Protein AF-A0A8B9ADM3-F1 (afdb_monomer)

Nearest PDB structures (foldseek):
  4qj4-assembly1_B  TM=7.022E-01  e=6.423E-06  Homo sapiens
  4qj5-assembly1_B  TM=6.393E-01  e=7.737E-05  Homo sapiens
  2fju-assembly1_B  TM=6.274E-01  e=5.666E-04  Homo sapiens
  2zkm-assembly1_X  TM=5.873E-01  e=5.324E-04  Homo sapiens
  5wzq-assembly1_A  TM=3.173E-01  e=5.314E+00  Bifidobacterium bifidum

InterPro domains:
  IPR017946 PLC-like phosphodiesterase, TIM beta/alpha-barrel domain superfamily [G3DSA:3.20.20.190] (94-303)
  IPR017946 PLC-like phosphodiesterase, TIM beta/alpha-barrel domain superfamily [SSF51695] (100-286)
  IPR051057 Phosphoinositide phospholipase C domain-containing protein [PTHR13593] (62-283)

Foldseek 3Di:
DDDDDDDDDDDDDDDDDDDDPDDDPPPPPDDPPVVVVVVVVVVVVVVVVVVVQQCQDFEAFGADDFQSSHHPQWTWDDDPQPDPHTGTAGQDADQQCVVVVLFFFPLVTKFKEFEQQLQAPPDDQPLPDAADADGGHPDHLLVCVVSTHQEYEFEWADDPNAIFTFRDDPLHHDSNGTRGGVLVSLLSVVVSCVVPLLAAHEYEYADSYPPQCRVVVSCVSSVVVQQADFPVQAAFQADTHDRSVVSSVSSVRYQAEYCDPVCCVRVRHHDQQLAEDEDDDDDDDDDDSMKMFHFDPDDDDDRHGHYGYIYPDPVNVVVVRD

pLDDT: mean 76.37, std 24.53, range [24.3, 98.88]

Secondary structure (DSSP, 8-state):
------------------S-S-S-TTSSSSS-HHHHHHHHHHHHHHHHHHHTT-SS-B-TT-B-SSGGGBPTTEEEEE-TTT-SSEEEEE-S---HHHHTTT-SBGGG--EEEETTTT-BTTPPPTTSSPP-S---BSS-HHHHHHTTEEEEEEEEEEETTEEEEE--STT---TTTEEEEHHHHHHHHHHHHHH-TT--EEEEEEEE--STTHHHHHHHHHTGGGGB--GGGS--TTPPPPBHHHHHHTT--EEEEES-THHHHHT--EEHHHHEEEPP----S----EEEE-PPP--SS---SS-EEEB--HHHHHHHH-

Mean predicted aligned error: 14.66 Å

Organism: Phoenix dactylifera (NCBI:txid42345)

Solvent-accessible surface area (backbone atoms only — not comparable to full-atom values): 18611 Å² total; per-residue (Å²): 134,89,82,80,85,83,85,86,82,93,79,89,83,85,88,82,90,82,94,75,89,86,76,73,99,76,81,80,87,82,69,63,78,75,53,59,57,51,52,49,49,49,50,49,50,52,51,51,60,62,59,71,66,62,59,43,66,33,46,85,70,33,76,33,92,42,45,65,25,16,25,94,64,33,30,46,45,66,44,87,89,81,42,89,63,32,21,12,38,77,70,67,58,72,56,59,54,64,77,57,70,27,68,48,32,51,65,75,59,59,49,39,24,34,51,42,35,76,28,42,56,90,64,77,56,74,67,81,37,78,69,69,53,79,59,61,27,84,47,54,61,57,51,40,46,73,64,42,36,38,31,38,27,42,38,36,24,55,42,96,95,40,54,21,30,33,60,62,66,92,74,50,54,45,62,34,22,42,47,43,55,41,50,59,62,44,36,42,52,32,54,48,47,70,76,36,69,84,55,59,42,36,40,41,30,50,58,43,59,75,58,86,58,48,66,57,50,42,36,58,76,34,54,44,61,74,24,48,49,56,55,90,73,54,48,55,83,55,45,74,37,65,35,37,51,57,30,38,75,68,39,36,27,30,42,54,28,24,72,41,64,67,38,31,80,75,67,55,35,34,32,34,68,45,38,39,46,72,60,82,85,75,95,74,84,82,97,66,66,56,31,38,33,40,72,66,82,88,73,93,87,76,86,44,30,14,66,40,16,39,30,73,52,70,70,61,57,52,66,75,74,108

Sequence (322 aa):
MQKERKDTPYMGTKESLPLWLHISCSILEFLPLSQMDLLKSMLVLILVAFIGCFNGESKLLDECSSDSDCEAGLYCFSCSQGFSGSRCVRSAITDQFKLLNNSLPFNKYAYLTTHNSYAIDGEPSHTGVPRNAFTNQEDTVTQQLNNGVRALMLDTYDFKDDVWLCHSSGGKCFNITAFEPAIDTMKEIEAFLSTNPSEIVTLILEDYVQAANGLTKVFNESGLLEYWFPVSNMPQNGEDWPLVHDMVSNNHRLIVFTSIESKQDTEGIAYQWNYMVENQWRSATRIYHIIMVQMPQLSVGRNPKAVIGVSNELQAMMAMME

Structure (mmCIF, N/CA/C/O backbone):
data_AF-A0A8B9ADM3-F1
#
_entry.id   AF-A0A8B9ADM3-F1
#
loop_
_atom_site.group_PDB
_atom_site.id
_atom_site.type_symbol
_atom_site.label_atom_id
_atom_site.label_alt_id
_atom_site.label_comp_id
_atom_site.label_asym_id
_atom_site.label_entity_id
_atom_site.label_seq_id
_atom_site.pdbx_PDB_ins_code
_atom_site.Cartn_x
_atom_site.Cartn_y
_atom_site.Cartn_z
_atom_site.occupancy
_atom_site.B_iso_or_equiv
_atom_site.auth_seq_id
_atom_site.auth_comp_id
_atom_site.auth_asym_id
_atom_site.auth_atom_id
_atom_site.pdbx_PDB_model_num
ATOM 1 N N . MET A 1 1 ? 22.855 -15.940 5.608 1.00 33.75 1 MET A N 1
ATOM 2 C CA . MET A 1 1 ? 23.553 -16.576 6.746 1.00 33.75 1 MET A CA 1
ATOM 3 C C . MET A 1 1 ? 22.549 -16.728 7.866 1.00 33.75 1 MET A C 1
ATOM 5 O O . MET A 1 1 ? 22.178 -15.735 8.474 1.00 33.75 1 MET A O 1
ATOM 9 N N . GLN A 1 2 ? 22.053 -17.945 8.070 1.00 24.30 2 GLN A N 1
ATOM 10 C CA . GLN A 1 2 ? 21.222 -18.264 9.224 1.00 24.30 2 GLN A CA 1
ATOM 11 C C . GLN A 1 2 ? 22.074 -18.169 10.490 1.00 24.30 2 GLN A C 1
ATOM 13 O O . GLN A 1 2 ? 23.182 -18.705 10.517 1.00 24.30 2 GLN A O 1
ATOM 18 N N . LYS A 1 3 ? 21.568 -17.508 11.533 1.00 27.95 3 LYS A N 1
ATOM 19 C CA . LYS A 1 3 ? 22.103 -17.679 12.882 1.00 27.95 3 LYS A CA 1
ATOM 20 C C . LYS A 1 3 ? 21.074 -18.457 13.685 1.00 27.95 3 LYS A C 1
ATOM 22 O O . LYS A 1 3 ? 20.019 -17.947 14.045 1.00 27.95 3 LYS A O 1
ATOM 27 N N . GLU A 1 4 ? 21.392 -19.732 13.851 1.00 27.64 4 GLU A N 1
ATOM 28 C CA . GLU A 1 4 ? 20.620 -20.723 14.579 1.00 27.64 4 GLU A CA 1
ATOM 29 C C . GLU A 1 4 ? 20.411 -20.337 16.045 1.00 27.64 4 GLU A C 1
ATOM 31 O O . GLU A 1 4 ? 21.306 -19.843 16.737 1.00 27.64 4 GLU A O 1
ATOM 36 N N . ARG A 1 5 ? 19.209 -20.673 16.507 1.00 30.50 5 ARG A N 1
ATOM 37 C CA . ARG A 1 5 ? 18.808 -20.843 17.898 1.00 30.50 5 ARG A CA 1
ATOM 38 C C . ARG A 1 5 ? 19.568 -22.051 18.468 1.00 30.50 5 ARG A C 1
ATOM 40 O O . ARG A 1 5 ? 19.433 -23.153 17.943 1.00 30.50 5 ARG A O 1
ATOM 47 N N . LYS A 1 6 ? 20.365 -21.860 19.524 1.00 29.09 6 LYS A N 1
ATOM 48 C CA . LYS A 1 6 ? 20.946 -22.964 20.305 1.00 29.09 6 LYS A CA 1
ATOM 49 C C . LYS A 1 6 ? 20.248 -23.061 21.652 1.00 29.09 6 LYS A C 1
ATOM 51 O O . LYS A 1 6 ? 20.617 -22.360 22.586 1.00 29.09 6 LYS A O 1
ATOM 56 N N . ASP A 1 7 ? 19.308 -23.991 21.727 1.00 31.17 7 ASP A N 1
ATOM 57 C CA . ASP A 1 7 ? 18.913 -24.637 22.973 1.00 31.17 7 ASP A CA 1
ATOM 58 C C . ASP A 1 7 ? 19.673 -25.964 23.075 1.00 31.17 7 ASP A C 1
ATOM 60 O O . ASP A 1 7 ? 19.704 -26.732 22.113 1.00 31.17 7 ASP A O 1
ATOM 64 N N . THR A 1 8 ? 20.308 -26.251 24.214 1.00 31.97 8 THR A N 1
ATOM 65 C CA . THR A 1 8 ? 20.484 -27.622 24.745 1.00 31.97 8 THR A CA 1
ATOM 66 C C . THR A 1 8 ? 21.016 -27.602 26.193 1.00 31.97 8 THR A C 1
ATOM 68 O O . THR A 1 8 ? 21.601 -26.606 26.617 1.00 31.97 8 THR A O 1
ATOM 71 N N . PRO A 1 9 ? 20.751 -28.667 26.983 1.00 32.16 9 PRO A N 1
ATOM 72 C CA . PRO A 1 9 ? 20.421 -28.563 28.405 1.00 32.16 9 PRO A CA 1
ATOM 73 C C . PRO A 1 9 ? 21.538 -28.970 29.385 1.00 32.16 9 PRO A C 1
ATOM 75 O O . PRO A 1 9 ? 22.527 -29.612 29.037 1.00 32.16 9 PRO A O 1
ATOM 78 N N . TYR A 1 10 ? 21.291 -28.638 30.654 1.00 27.20 10 TYR A N 1
ATOM 79 C CA . TYR A 1 10 ? 21.991 -29.091 31.859 1.00 27.20 10 TYR A CA 1
ATOM 80 C C . TYR A 1 10 ? 22.015 -30.626 32.021 1.00 27.20 10 TYR A C 1
ATOM 82 O O . TYR A 1 10 ? 20.961 -31.255 32.087 1.00 27.20 10 TYR A O 1
ATOM 90 N N . MET A 1 11 ? 23.200 -31.199 32.263 1.00 28.66 11 MET A N 1
ATOM 91 C CA . MET A 1 11 ? 23.414 -32.274 33.248 1.00 28.66 11 MET A CA 1
ATOM 92 C C . MET A 1 11 ? 24.908 -32.357 33.602 1.00 28.66 11 MET A C 1
ATOM 94 O O . MET A 1 11 ? 25.761 -32.346 32.720 1.00 28.66 11 MET A O 1
ATOM 98 N N . GLY A 1 12 ? 25.224 -32.361 34.899 1.00 28.55 12 GLY A N 1
ATOM 99 C CA . GLY A 1 12 ? 26.585 -32.172 35.407 1.00 28.55 12 GLY A CA 1
ATOM 100 C C . GLY A 1 12 ? 27.394 -33.446 35.638 1.00 28.55 12 GLY A C 1
ATOM 101 O O . GLY A 1 12 ? 26.846 -34.539 35.717 1.00 28.55 12 GLY A O 1
ATOM 102 N N . THR A 1 13 ? 28.694 -33.254 35.873 1.00 27.34 13 THR A N 1
ATOM 103 C CA . THR A 1 13 ? 29.566 -34.146 36.653 1.00 27.34 13 THR A CA 1
ATOM 104 C C . THR A 1 13 ? 30.685 -33.343 37.329 1.00 27.34 13 THR A C 1
ATOM 106 O O . THR A 1 13 ? 31.035 -32.248 36.900 1.00 27.34 13 THR A O 1
ATOM 109 N N . LYS A 1 14 ? 31.171 -33.911 38.433 1.00 30.00 14 LYS A N 1
ATOM 110 C CA . LYS A 1 14 ? 31.940 -33.352 39.550 1.00 30.00 14 LYS A CA 1
ATOM 111 C C . LYS A 1 14 ? 33.359 -32.830 39.260 1.00 30.00 14 LYS A C 1
ATOM 113 O O . LYS A 1 14 ? 34.066 -33.364 38.420 1.00 30.00 14 LYS A O 1
ATOM 118 N N . GLU A 1 15 ? 33.744 -31.913 40.158 1.00 34.59 15 GLU A N 1
ATOM 119 C CA . GLU A 1 15 ? 35.061 -31.717 40.797 1.00 34.59 15 GLU A CA 1
ATOM 120 C C . GLU A 1 15 ? 36.275 -31.304 39.949 1.00 34.59 15 GLU A C 1
ATOM 122 O O . GLU A 1 15 ? 36.920 -32.123 39.310 1.00 34.59 15 GLU A O 1
ATOM 127 N N . SER A 1 16 ? 36.702 -30.050 40.151 1.00 31.58 16 SER A N 1
ATOM 128 C CA . SER A 1 16 ? 38.063 -29.730 40.617 1.00 31.58 16 SER A CA 1
ATOM 129 C C . SER A 1 16 ? 38.157 -28.246 41.009 1.00 31.58 16 SER A C 1
ATOM 131 O O . SER A 1 16 ? 38.038 -27.370 40.155 1.00 31.58 16 SER A O 1
ATOM 133 N N . LEU A 1 17 ? 38.369 -27.957 42.296 1.00 41.41 17 LEU A N 1
ATOM 134 C CA . LEU A 1 17 ? 38.804 -26.641 42.791 1.00 41.41 17 LEU A CA 1
ATOM 135 C C . LEU A 1 17 ? 40.297 -26.431 42.479 1.00 41.41 17 LEU A C 1
ATOM 137 O O . LEU A 1 17 ? 41.082 -27.344 42.747 1.00 41.41 17 LEU A O 1
ATOM 141 N N . PRO A 1 18 ? 40.717 -25.224 42.045 1.00 33.22 18 PRO A N 1
ATOM 142 C CA . PRO A 1 18 ? 42.084 -24.790 42.323 1.00 33.22 18 PRO A CA 1
ATOM 143 C C . PRO A 1 18 ? 42.215 -23.337 42.833 1.00 33.22 18 PRO A C 1
ATOM 145 O O . PRO A 1 18 ? 41.781 -22.368 42.218 1.00 33.22 18 PRO A O 1
ATOM 148 N N . LEU A 1 19 ? 42.926 -23.234 43.961 1.00 30.70 19 LEU A N 1
ATOM 149 C CA . LEU A 1 19 ? 44.061 -22.327 44.198 1.00 30.70 19 LEU A CA 1
ATOM 150 C C . LEU A 1 19 ? 43.881 -20.791 44.239 1.00 30.70 19 LEU A C 1
ATOM 152 O O . LEU A 1 19 ? 44.809 -20.071 43.893 1.00 30.70 19 LEU A O 1
ATOM 156 N N . TRP A 1 20 ? 42.787 -20.264 44.798 1.00 32.31 20 TRP A N 1
ATOM 157 C CA . TRP A 1 20 ? 42.781 -18.873 45.320 1.00 32.31 20 TRP A CA 1
ATOM 158 C C . TRP A 1 20 ? 42.292 -18.731 46.772 1.00 32.31 20 TRP A C 1
ATOM 160 O O . TRP A 1 20 ? 42.163 -17.626 47.286 1.00 32.31 20 TRP A O 1
ATOM 170 N N . LEU A 1 21 ? 42.092 -19.847 47.482 1.00 33.06 21 LEU A N 1
ATOM 171 C CA . LEU A 1 21 ? 41.597 -19.866 48.869 1.00 33.06 21 LEU A CA 1
ATOM 172 C C . LEU A 1 21 ? 42.690 -19.901 49.957 1.00 33.06 21 LEU A C 1
ATOM 174 O O . LEU A 1 21 ? 42.382 -20.052 51.135 1.00 33.06 21 LEU A O 1
ATOM 178 N N . HIS A 1 22 ? 43.959 -19.693 49.602 1.00 35.25 22 HIS A N 1
ATOM 179 C CA . HIS A 1 22 ? 45.048 -19.571 50.576 1.00 35.25 22 HIS A CA 1
ATOM 180 C C . HIS A 1 22 ? 45.924 -18.349 50.311 1.00 35.25 22 HIS A C 1
ATOM 182 O O . HIS A 1 22 ? 47.108 -18.473 50.026 1.00 35.25 22 HIS A O 1
ATOM 188 N N . ILE A 1 23 ? 45.346 -17.155 50.460 1.00 32.78 23 ILE A N 1
ATOM 189 C CA . ILE A 1 23 ? 46.116 -15.954 50.796 1.00 32.78 23 ILE A CA 1
ATOM 190 C C . ILE A 1 23 ? 45.396 -15.232 51.946 1.00 32.78 23 ILE A C 1
ATOM 192 O O . ILE A 1 23 ? 44.338 -14.633 51.789 1.00 32.78 23 ILE A O 1
ATOM 196 N N . SER A 1 24 ? 46.007 -15.368 53.126 1.00 34.09 24 SER A N 1
ATOM 197 C CA . SER A 1 24 ? 45.883 -14.530 54.327 1.00 34.09 24 SER A CA 1
ATOM 198 C C . SER A 1 24 ? 44.512 -14.393 55.006 1.00 34.09 24 SER A C 1
ATOM 200 O O . SER A 1 24 ? 43.953 -13.306 55.127 1.00 34.09 24 SER A O 1
ATOM 202 N N . CYS A 1 25 ? 44.089 -15.475 55.660 1.00 35.97 25 CYS A N 1
ATOM 203 C CA . CYS A 1 25 ? 43.453 -15.392 56.977 1.00 35.97 25 CYS A CA 1
ATOM 204 C C . CYS A 1 25 ? 44.507 -14.942 58.015 1.00 35.97 25 CYS A C 1
ATOM 206 O O . CYS A 1 25 ? 45.027 -15.766 58.758 1.00 35.97 25 CYS A O 1
ATOM 208 N N . SER A 1 26 ? 44.915 -13.665 58.004 1.00 40.41 26 SER A N 1
ATOM 209 C CA . SER A 1 26 ? 45.781 -13.064 59.049 1.00 40.41 26 SER A CA 1
ATOM 210 C C . SER A 1 26 ? 45.682 -11.528 59.157 1.00 40.41 26 SER A C 1
ATOM 212 O O . SER A 1 26 ? 46.542 -10.907 59.768 1.00 40.41 26 SER A O 1
ATOM 214 N N . ILE A 1 27 ? 44.651 -10.881 58.594 1.00 39.72 27 ILE A N 1
ATOM 215 C CA . ILE A 1 27 ? 44.431 -9.419 58.745 1.00 39.72 27 ILE A CA 1
ATOM 216 C C . ILE A 1 27 ? 43.012 -9.136 59.277 1.00 39.72 27 ILE A C 1
ATOM 218 O O . ILE A 1 27 ? 42.368 -8.155 58.930 1.00 39.72 27 ILE A O 1
ATOM 222 N N . LEU A 1 28 ? 42.491 -10.020 60.132 1.00 37.50 28 LEU A N 1
ATOM 223 C CA . LEU A 1 28 ? 41.186 -9.847 60.790 1.00 37.50 28 LEU A CA 1
ATOM 224 C C . LEU A 1 28 ? 41.273 -9.842 62.325 1.00 37.50 28 LEU A C 1
ATOM 226 O O . LEU A 1 28 ? 40.248 -9.926 62.989 1.00 37.50 28 LEU A O 1
ATOM 230 N N . GLU A 1 29 ? 42.475 -9.683 62.890 1.00 42.97 29 GLU A N 1
ATOM 231 C CA . GLU A 1 29 ? 42.675 -9.559 64.347 1.00 42.97 29 GLU A CA 1
ATOM 232 C C . GLU A 1 29 ? 42.981 -8.136 64.839 1.00 42.97 29 GLU A C 1
ATOM 234 O O . GLU A 1 29 ? 43.103 -7.927 66.040 1.00 42.97 29 GLU A O 1
ATOM 239 N N . PHE A 1 30 ? 43.030 -7.122 63.968 1.00 45.69 30 PHE A N 1
ATOM 240 C CA . PHE A 1 30 ? 43.264 -5.738 64.409 1.00 45.69 30 PHE A CA 1
ATOM 241 C C . PHE A 1 30 ? 42.442 -4.705 63.641 1.00 45.69 30 PHE A C 1
ATOM 243 O O . PHE A 1 30 ? 42.976 -3.718 63.143 1.00 45.69 30 PHE A O 1
ATOM 250 N N . LEU A 1 31 ? 41.124 -4.894 63.583 1.00 42.78 31 LEU A N 1
ATOM 251 C CA . LEU A 1 31 ? 40.210 -3.786 63.317 1.00 42.78 31 LEU A CA 1
ATOM 252 C C . LEU A 1 31 ? 39.227 -3.672 64.488 1.00 42.78 31 LEU A C 1
ATOM 254 O O . LEU A 1 31 ? 38.647 -4.682 64.888 1.00 42.78 31 LEU A O 1
ATOM 258 N N . PRO A 1 32 ? 39.063 -2.479 65.090 1.00 49.38 32 PRO A N 1
ATOM 259 C CA . PRO A 1 32 ? 38.141 -2.292 66.204 1.00 49.38 32 PRO A CA 1
ATOM 260 C C . PRO A 1 32 ? 36.724 -2.689 65.768 1.00 49.38 32 PRO A C 1
ATOM 262 O O . PRO A 1 32 ? 36.354 -2.464 64.614 1.00 49.38 32 PRO A O 1
ATOM 265 N N . LEU A 1 33 ? 35.921 -3.247 66.689 1.00 50.53 33 LEU A N 1
ATOM 266 C CA . LEU A 1 33 ? 34.541 -3.704 66.428 1.00 50.53 33 LEU A CA 1
ATOM 267 C C . LEU A 1 33 ? 33.689 -2.676 65.647 1.00 50.53 33 LEU A C 1
ATOM 269 O O . LEU A 1 33 ? 32.793 -3.067 64.909 1.00 50.53 33 LEU A O 1
ATOM 273 N N . SER A 1 34 ? 34.009 -1.380 65.738 1.00 52.34 34 SER A N 1
ATOM 274 C CA . SER A 1 34 ? 33.340 -0.292 65.018 1.00 52.34 34 SER A CA 1
ATOM 275 C C . SER A 1 34 ? 33.534 -0.276 63.493 1.00 52.34 34 SER A C 1
ATOM 277 O O . SER A 1 34 ? 32.721 0.332 62.801 1.00 52.34 34 SER A O 1
ATOM 279 N N . GLN A 1 35 ? 34.571 -0.917 62.934 1.00 53.28 35 GLN A N 1
ATOM 280 C CA . GLN A 1 35 ? 34.798 -0.943 61.477 1.00 53.28 35 GLN A CA 1
ATOM 281 C C . GLN A 1 35 ? 34.152 -2.141 60.770 1.00 53.28 35 GLN A C 1
ATOM 283 O O . GLN A 1 35 ? 33.836 -2.050 59.584 1.00 53.28 35 GLN A O 1
ATOM 288 N N . MET A 1 36 ? 33.890 -3.241 61.484 1.00 55.19 36 MET A N 1
ATOM 289 C CA . MET A 1 36 ? 33.177 -4.394 60.920 1.00 55.19 36 MET A CA 1
ATOM 290 C C . MET A 1 36 ? 31.699 -4.087 60.660 1.00 55.19 36 MET A C 1
ATOM 292 O O . MET A 1 36 ? 31.147 -4.560 59.668 1.00 55.19 36 MET A O 1
ATOM 296 N N . ASP A 1 37 ? 31.074 -3.262 61.502 1.00 56.88 37 ASP A N 1
ATOM 297 C CA . ASP A 1 37 ? 29.695 -2.799 61.299 1.00 56.88 37 ASP A CA 1
ATOM 298 C C . ASP A 1 37 ? 29.579 -1.813 60.131 1.00 56.88 37 ASP A C 1
ATOM 300 O O . ASP A 1 37 ? 28.575 -1.810 59.419 1.00 56.88 37 ASP A O 1
ATOM 304 N N . LEU A 1 38 ? 30.633 -1.031 59.880 1.00 58.00 38 LEU A N 1
ATOM 305 C CA . LEU A 1 38 ? 30.732 -0.111 58.745 1.00 58.00 38 LEU A CA 1
ATOM 306 C C . LEU A 1 38 ? 30.906 -0.867 57.424 1.00 58.00 38 LEU A C 1
ATOM 308 O O . LEU A 1 38 ? 30.224 -0.558 56.450 1.00 58.00 38 LEU A O 1
ATOM 312 N N . LEU A 1 39 ? 31.747 -1.908 57.404 1.00 57.06 39 LEU A N 1
ATOM 313 C CA . LEU A 1 39 ? 31.935 -2.756 56.225 1.00 57.06 39 LEU A CA 1
ATOM 314 C C . LEU A 1 39 ? 30.684 -3.591 55.920 1.00 57.06 39 LEU A C 1
ATOM 316 O O . LEU A 1 39 ? 30.295 -3.707 54.762 1.00 57.06 39 LEU A O 1
ATOM 320 N N . LYS A 1 40 ? 30.018 -4.132 56.951 1.00 58.50 40 LYS A N 1
ATOM 321 C CA . LYS A 1 40 ? 28.728 -4.826 56.809 1.00 58.50 40 LYS A CA 1
ATOM 322 C C . LYS A 1 40 ? 27.621 -3.873 56.365 1.00 58.50 40 LYS A C 1
ATOM 324 O O . LYS A 1 40 ? 26.871 -4.235 55.471 1.00 58.50 40 LYS A O 1
ATOM 329 N N . SER A 1 41 ? 27.548 -2.659 56.918 1.00 59.28 41 SER A N 1
ATOM 330 C CA . SER A 1 41 ? 26.612 -1.624 56.454 1.00 59.28 41 SER A CA 1
ATOM 331 C C . SER A 1 41 ? 26.875 -1.224 55.007 1.00 59.28 41 SER A C 1
ATOM 333 O O . SER A 1 41 ? 25.923 -1.108 54.248 1.00 59.28 41 SER A O 1
ATOM 335 N N . MET A 1 42 ? 28.136 -1.068 54.587 1.00 63.28 42 MET A N 1
ATOM 336 C CA . MET A 1 42 ? 28.477 -0.807 53.184 1.00 63.28 42 MET A CA 1
ATOM 337 C C . MET A 1 42 ? 28.114 -1.987 52.281 1.00 63.28 42 MET A C 1
ATOM 339 O O . MET A 1 42 ? 27.560 -1.767 51.213 1.00 63.28 42 MET A O 1
ATOM 343 N N . LEU A 1 43 ? 28.363 -3.230 52.703 1.00 58.72 43 LEU A N 1
ATOM 344 C CA . LEU A 1 43 ? 27.997 -4.419 51.930 1.00 58.72 43 LEU A CA 1
ATOM 345 C C . LEU A 1 43 ? 26.472 -4.571 51.812 1.00 58.72 43 LEU A C 1
ATOM 347 O O . LEU A 1 43 ? 25.981 -4.924 50.747 1.00 58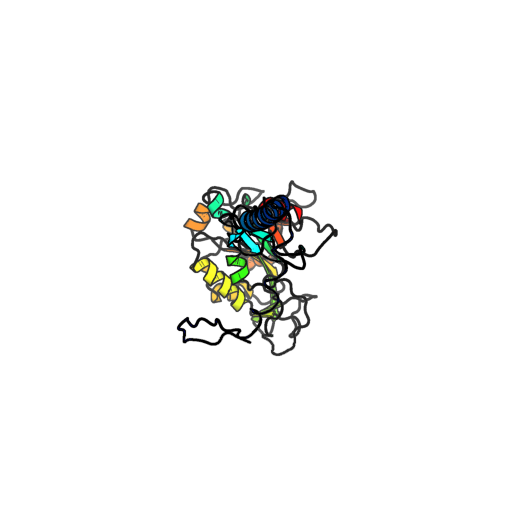.72 43 LEU A O 1
ATOM 351 N N . VAL A 1 44 ? 25.726 -4.263 52.879 1.00 58.28 44 VAL A N 1
ATOM 352 C CA . VAL A 1 44 ? 24.255 -4.238 52.893 1.00 58.28 44 VAL A CA 1
ATOM 353 C C . VAL A 1 44 ? 23.722 -3.088 52.042 1.00 58.28 44 VAL A C 1
ATOM 355 O O . VAL A 1 44 ? 22.797 -3.310 51.280 1.00 58.28 44 VAL A O 1
ATOM 358 N N . LEU A 1 45 ? 24.318 -1.893 52.086 1.00 55.56 45 LEU A N 1
ATOM 359 C CA . LEU A 1 45 ? 23.960 -0.772 51.206 1.00 55.56 45 LEU A CA 1
ATOM 360 C C . LEU A 1 45 ? 24.238 -1.088 49.734 1.00 55.56 45 LEU A C 1
ATOM 362 O O . LEU A 1 45 ? 23.421 -0.755 48.887 1.00 55.56 45 LEU A O 1
ATOM 366 N N . ILE A 1 46 ? 25.346 -1.768 49.433 1.00 56.47 46 ILE A N 1
ATOM 367 C CA . ILE A 1 46 ? 25.673 -2.233 48.081 1.00 56.47 46 ILE A CA 1
ATOM 368 C C . ILE A 1 46 ? 24.674 -3.316 47.643 1.00 56.47 46 ILE A C 1
ATOM 370 O O . ILE A 1 46 ? 24.121 -3.215 46.556 1.00 56.47 46 ILE A O 1
ATOM 374 N N . LEU A 1 47 ? 24.358 -4.298 48.494 1.00 51.81 47 LEU A N 1
ATOM 375 C CA . LEU A 1 47 ? 23.339 -5.321 48.215 1.00 51.81 47 LEU A CA 1
ATOM 376 C C . LEU A 1 47 ? 21.933 -4.723 48.043 1.00 51.81 47 LEU A C 1
ATOM 378 O O . LEU A 1 47 ? 21.222 -5.125 47.133 1.00 51.81 47 LEU A O 1
ATOM 382 N N . VAL A 1 48 ? 21.538 -3.740 48.854 1.00 52.50 48 VAL A N 1
ATOM 383 C CA . VAL A 1 48 ? 20.240 -3.047 48.751 1.00 52.50 48 VAL A CA 1
ATOM 384 C C . VAL A 1 48 ? 20.191 -2.141 47.514 1.00 52.50 48 VAL A C 1
ATOM 386 O O . VAL A 1 48 ? 19.154 -2.078 46.861 1.00 52.50 48 VAL A O 1
ATOM 389 N N . ALA A 1 49 ? 21.307 -1.511 47.129 1.00 50.38 49 ALA A N 1
ATOM 390 C CA . ALA A 1 49 ? 21.415 -0.761 45.876 1.00 50.38 49 ALA A CA 1
ATOM 391 C C . ALA A 1 49 ? 21.353 -1.675 44.637 1.00 50.38 49 ALA A C 1
ATOM 393 O O . ALA A 1 49 ? 20.749 -1.295 43.638 1.00 50.38 49 ALA A O 1
ATOM 394 N N . PHE A 1 50 ? 21.904 -2.893 44.712 1.00 47.66 50 PHE A N 1
ATOM 395 C CA . PHE A 1 50 ? 21.769 -3.896 43.649 1.00 47.66 50 PHE A CA 1
ATOM 396 C C . PHE A 1 50 ? 20.363 -4.511 43.585 1.00 47.66 50 PHE A C 1
ATOM 398 O O . PHE A 1 50 ? 19.892 -4.803 42.494 1.00 47.66 50 PHE A O 1
ATOM 405 N N . ILE A 1 51 ? 19.668 -4.680 44.716 1.00 45.41 51 ILE A N 1
ATOM 406 C CA . ILE A 1 51 ? 18.284 -5.195 44.747 1.00 45.41 51 ILE A CA 1
ATOM 407 C C . ILE A 1 51 ? 17.275 -4.129 44.277 1.00 45.41 51 ILE A C 1
ATOM 409 O O . ILE A 1 51 ? 16.236 -4.472 43.723 1.00 45.41 51 ILE A O 1
ATOM 413 N N . GLY A 1 52 ? 17.589 -2.839 44.434 1.00 44.28 52 GLY A N 1
ATOM 414 C CA . GLY A 1 52 ? 16.713 -1.729 44.042 1.00 44.28 52 GLY A CA 1
ATOM 415 C C . GLY A 1 52 ? 16.541 -1.497 42.535 1.00 44.28 52 GLY A C 1
ATOM 416 O O . GLY A 1 52 ? 15.744 -0.641 42.172 1.00 44.28 52 GLY A O 1
ATOM 417 N N . CYS A 1 53 ? 17.254 -2.226 41.668 1.00 48.34 53 CYS A N 1
ATOM 418 C CA . CYS A 1 53 ? 17.187 -2.050 40.207 1.00 48.34 53 CYS A CA 1
ATOM 419 C C . CYS A 1 53 ? 16.489 -3.199 39.450 1.00 48.34 53 CYS A C 1
ATOM 421 O O . CYS A 1 53 ? 16.471 -3.168 38.228 1.00 48.34 53 CYS A O 1
ATOM 423 N N . PHE A 1 54 ? 15.929 -4.207 40.134 1.00 48.78 54 PHE A N 1
ATOM 424 C CA . PHE A 1 54 ? 15.347 -5.401 39.482 1.00 48.78 54 PHE A CA 1
ATOM 425 C C . PHE A 1 54 ? 13.840 -5.579 39.693 1.00 48.78 54 PHE A C 1
ATOM 427 O O . PHE A 1 54 ? 13.296 -6.658 39.456 1.00 48.78 54 PHE A O 1
ATOM 434 N N . ASN A 1 55 ? 13.149 -4.543 40.156 1.00 59.34 55 ASN A N 1
ATOM 435 C CA . ASN A 1 55 ? 11.693 -4.564 40.186 1.00 59.34 55 ASN A CA 1
ATOM 436 C C . ASN A 1 55 ? 11.233 -3.940 38.876 1.00 59.34 55 ASN A C 1
ATOM 438 O O . ASN A 1 55 ? 11.581 -2.789 38.642 1.00 59.34 55 ASN A O 1
ATOM 442 N N . GLY A 1 56 ? 10.519 -4.700 38.039 1.00 62.62 56 GLY A N 1
ATOM 443 C CA . GLY A 1 56 ? 9.964 -4.287 36.740 1.00 62.62 56 GLY A CA 1
ATOM 444 C C . GLY A 1 56 ? 8.979 -3.116 36.828 1.00 62.62 56 GLY A C 1
ATOM 445 O O . GLY A 1 56 ? 7.793 -3.259 36.545 1.00 62.62 56 GLY A O 1
ATOM 446 N N . GLU A 1 57 ? 9.470 -1.972 37.288 1.00 78.88 57 GLU A N 1
ATOM 447 C CA . GLU A 1 57 ? 8.770 -0.712 37.526 1.00 78.88 57 GLU A CA 1
ATOM 448 C C . GLU A 1 57 ? 9.351 0.417 36.661 1.00 78.88 57 GLU A C 1
ATOM 450 O O . GLU A 1 57 ? 8.825 1.531 36.702 1.00 78.88 57 GLU A O 1
ATOM 455 N N . SER A 1 58 ? 10.415 0.158 35.885 1.00 87.00 58 SER A N 1
ATOM 456 C CA . SER A 1 58 ? 10.976 1.150 34.967 1.00 87.00 58 SER A CA 1
ATOM 457 C C . SER A 1 58 ? 9.946 1.486 33.895 1.00 87.00 58 SER A C 1
ATOM 459 O O . SER A 1 58 ? 9.425 0.612 33.192 1.00 87.00 58 SER A O 1
ATOM 461 N N . LYS A 1 59 ? 9.637 2.775 33.799 1.00 89.38 59 LYS A N 1
ATOM 462 C CA . LYS A 1 59 ? 8.609 3.326 32.924 1.00 89.38 59 LYS A CA 1
ATOM 463 C C . LYS A 1 59 ? 9.154 3.522 31.519 1.00 89.38 59 LYS A C 1
ATOM 465 O O . LYS A 1 59 ? 10.338 3.341 31.237 1.00 89.38 59 LYS A O 1
ATOM 470 N N . LEU A 1 60 ? 8.272 3.933 30.617 1.00 84.56 60 LEU A N 1
ATOM 471 C CA . LEU A 1 60 ? 8.639 4.301 29.257 1.00 84.56 60 LEU A CA 1
ATOM 472 C C . LEU A 1 60 ? 9.826 5.288 29.243 1.00 84.56 60 LEU A C 1
ATOM 474 O O . LEU A 1 60 ? 9.776 6.338 29.878 1.00 84.56 60 LEU A O 1
ATOM 478 N N . LEU A 1 61 ? 10.862 4.942 28.473 1.00 85.94 61 LEU A N 1
ATOM 479 C CA . LEU A 1 61 ? 12.149 5.635 28.299 1.00 85.94 61 LEU A CA 1
ATOM 480 C C . LEU A 1 61 ? 13.144 5.565 29.468 1.00 85.94 61 LEU A C 1
ATOM 482 O O . LEU A 1 61 ? 14.251 6.102 29.319 1.00 85.94 61 LEU A O 1
ATOM 486 N N . ASP A 1 62 ? 12.819 4.888 30.568 1.00 90.94 62 ASP A N 1
ATOM 487 C CA . ASP A 1 62 ? 13.783 4.623 31.639 1.00 90.94 62 ASP A CA 1
ATOM 488 C C . ASP A 1 62 ? 14.877 3.662 31.157 1.00 90.94 62 ASP A C 1
ATOM 490 O O . ASP A 1 62 ? 14.657 2.845 30.264 1.00 90.94 62 ASP A O 1
ATOM 494 N N . GLU A 1 63 ? 16.083 3.783 31.713 1.00 92.19 63 GLU A N 1
ATOM 495 C CA . GLU A 1 63 ? 17.192 2.889 31.371 1.00 92.19 63 GLU A CA 1
ATOM 496 C C . GLU A 1 63 ? 16.914 1.463 31.850 1.00 92.19 63 GLU A C 1
ATOM 498 O O . GLU A 1 63 ? 16.351 1.240 32.920 1.00 92.19 63 GLU A O 1
ATOM 503 N N . CYS A 1 64 ? 17.340 0.488 31.057 1.00 91.25 64 CYS A N 1
ATOM 504 C CA . CYS A 1 64 ? 17.166 -0.924 31.363 1.00 91.25 64 CYS A CA 1
ATOM 505 C C . CYS A 1 64 ? 18.392 -1.717 30.918 1.00 91.25 64 CYS A C 1
ATOM 507 O O . CYS A 1 64 ? 19.173 -1.280 30.073 1.00 91.25 64 CYS A O 1
ATOM 509 N N . SER A 1 65 ? 18.561 -2.904 31.483 1.00 92.06 65 SER A N 1
ATOM 510 C CA . SER A 1 65 ? 19.540 -3.901 31.046 1.00 92.06 65 SER A CA 1
ATOM 511 C C . SER A 1 65 ? 18.869 -5.140 30.450 1.00 92.06 65 SER A C 1
ATOM 513 O O . SER A 1 65 ? 19.483 -5.840 29.645 1.00 92.06 65 SER A O 1
ATOM 515 N N . SER A 1 66 ? 17.620 -5.416 30.830 1.00 88.94 66 SER A N 1
ATOM 516 C CA . SER A 1 66 ? 16.830 -6.560 30.379 1.00 88.94 66 SER A CA 1
ATOM 517 C C . SER A 1 66 ? 15.327 -6.271 30.419 1.00 88.94 66 SER A C 1
ATOM 519 O O . SER A 1 66 ? 14.888 -5.356 31.110 1.00 88.94 66 SER A O 1
ATOM 521 N N . ASP A 1 67 ? 14.525 -7.063 29.701 1.00 85.06 67 ASP A N 1
ATOM 522 C CA . ASP A 1 67 ? 13.064 -6.879 29.631 1.00 85.06 67 ASP A CA 1
ATOM 523 C C . ASP A 1 67 ? 12.380 -6.925 31.005 1.00 85.06 67 ASP A C 1
ATOM 525 O O . ASP A 1 67 ? 11.365 -6.266 31.204 1.00 85.06 67 ASP A O 1
ATOM 529 N N . SER A 1 68 ? 12.943 -7.663 31.970 1.00 87.44 68 SER A N 1
ATOM 530 C CA . SER A 1 68 ? 12.405 -7.746 33.334 1.00 87.44 68 SER A CA 1
ATOM 531 C C . SER A 1 68 ? 12.522 -6.451 34.132 1.00 87.44 68 SER A C 1
ATOM 533 O O . SER A 1 68 ? 11.876 -6.331 35.171 1.00 87.44 68 SER A O 1
ATOM 535 N N . ASP A 1 69 ? 13.339 -5.504 33.672 1.00 90.19 69 ASP A N 1
ATOM 536 C CA . ASP A 1 69 ? 13.504 -4.213 34.336 1.00 90.19 69 ASP A CA 1
ATOM 537 C C . ASP A 1 69 ? 12.317 -3.285 34.033 1.00 90.19 69 ASP A C 1
ATOM 539 O O . ASP A 1 69 ? 12.079 -2.333 34.772 1.00 90.19 69 ASP A O 1
ATOM 543 N N . CYS A 1 70 ? 11.560 -3.566 32.970 1.00 87.19 70 CYS A N 1
ATOM 544 C CA . CYS A 1 70 ? 10.512 -2.698 32.451 1.00 87.19 70 CYS A CA 1
ATOM 545 C C . CYS A 1 70 ? 9.112 -3.053 32.973 1.00 87.19 70 CYS A C 1
ATOM 547 O O . CYS A 1 70 ? 8.822 -4.208 33.288 1.00 87.19 70 CYS A O 1
ATOM 549 N N . GLU A 1 71 ? 8.222 -2.056 33.033 1.00 87.69 71 GLU A N 1
ATOM 550 C CA . GLU A 1 71 ? 6.812 -2.279 33.376 1.00 87.69 71 GLU A CA 1
ATOM 551 C C . GLU A 1 71 ? 6.097 -3.180 32.350 1.00 87.69 71 GLU A C 1
ATOM 553 O O . GLU A 1 71 ? 6.517 -3.341 31.200 1.00 87.69 71 GLU A O 1
ATOM 558 N N . ALA A 1 72 ? 4.974 -3.776 32.759 1.00 80.19 72 ALA A N 1
ATOM 559 C CA . ALA A 1 72 ? 4.204 -4.672 31.903 1.00 80.19 72 ALA A CA 1
ATOM 560 C C . ALA A 1 72 ? 3.800 -3.998 30.574 1.00 80.19 72 ALA A C 1
ATOM 562 O O . ALA A 1 72 ? 3.144 -2.959 30.563 1.00 80.19 72 ALA A O 1
ATOM 563 N N . GLY A 1 73 ? 4.152 -4.631 29.450 1.00 71.25 73 GLY A N 1
ATOM 564 C CA . GLY A 1 73 ? 3.909 -4.102 28.099 1.00 71.25 73 GLY A CA 1
ATOM 565 C C . GLY A 1 73 ? 5.097 -3.345 27.493 1.00 71.25 73 GLY A C 1
ATOM 566 O O . GLY A 1 73 ? 5.054 -2.992 26.309 1.00 71.25 73 GLY A O 1
ATOM 567 N N . LEU A 1 74 ? 6.165 -3.145 28.268 1.00 83.00 74 LEU A N 1
ATOM 568 C CA . LEU A 1 74 ? 7.443 -2.626 27.798 1.00 83.00 74 LEU A CA 1
ATOM 569 C C . LEU A 1 74 ? 8.494 -3.740 27.683 1.00 83.00 74 LEU A C 1
ATOM 571 O O . LEU A 1 74 ? 8.368 -4.808 28.278 1.00 83.00 74 LEU A O 1
ATOM 575 N N . TYR A 1 75 ? 9.536 -3.474 26.902 1.00 85.12 75 TYR A N 1
ATOM 576 C CA . TYR A 1 75 ? 10.714 -4.327 26.750 1.00 85.12 75 TYR A CA 1
ATOM 577 C C . TYR A 1 75 ? 11.969 -3.464 26.656 1.00 85.12 75 TYR A C 1
ATOM 579 O O . TYR A 1 75 ? 11.900 -2.270 26.348 1.00 85.12 75 TYR A O 1
ATOM 587 N N . CYS A 1 76 ? 13.120 -4.061 26.933 1.00 87.62 76 CYS A N 1
ATOM 588 C CA . CYS A 1 76 ? 14.377 -3.350 26.981 1.00 87.62 76 CYS A CA 1
ATOM 589 C C . CYS A 1 76 ? 15.037 -3.314 25.604 1.00 87.62 76 CYS A C 1
ATOM 591 O O . CYS A 1 76 ? 15.469 -4.336 25.070 1.00 87.62 76 CYS A O 1
ATOM 593 N N . PHE A 1 77 ? 15.154 -2.122 25.024 1.00 84.75 77 PHE A N 1
ATOM 594 C CA . PHE A 1 77 ? 15.639 -1.947 23.659 1.00 84.75 77 PHE A CA 1
ATOM 595 C C . PHE A 1 77 ? 16.761 -0.920 23.576 1.00 84.75 77 PHE A C 1
ATOM 597 O O . PHE A 1 77 ? 16.727 0.104 24.255 1.00 84.75 77 PHE A O 1
ATOM 604 N N . SER A 1 78 ? 17.737 -1.155 22.697 1.00 83.44 78 SER A N 1
ATOM 605 C CA . SER A 1 78 ? 18.777 -0.172 22.377 1.00 83.44 78 SER A CA 1
ATOM 606 C C . SER A 1 78 ? 18.652 0.293 20.932 1.00 83.44 78 SER A C 1
ATOM 608 O O . SER A 1 78 ? 18.567 -0.516 20.012 1.00 83.44 78 SER A O 1
ATOM 610 N N . CYS A 1 79 ? 18.673 1.611 20.733 1.00 72.00 79 CYS A N 1
ATOM 611 C CA . CYS A 1 79 ? 18.688 2.239 19.416 1.00 72.00 79 CYS A CA 1
ATOM 612 C C . CYS A 1 79 ? 19.869 3.203 19.339 1.00 72.00 79 CYS A C 1
ATOM 614 O O . CYS A 1 79 ? 19.749 4.369 19.709 1.00 72.00 79 CYS A O 1
ATOM 616 N N . SER A 1 80 ? 21.012 2.730 18.838 1.00 73.62 80 SER A N 1
ATOM 617 C CA . SER A 1 80 ? 22.267 3.501 18.791 1.00 73.62 80 SER A CA 1
ATOM 618 C C . SER A 1 80 ? 22.163 4.826 18.023 1.00 73.62 80 SER A C 1
ATOM 620 O O . SER A 1 80 ? 22.940 5.747 18.274 1.00 73.62 80 SER A O 1
ATOM 622 N N . GLN A 1 81 ? 21.199 4.936 17.107 1.00 61.91 81 GLN A N 1
ATOM 623 C CA . GLN A 1 81 ? 20.931 6.134 16.309 1.00 61.91 81 GLN A CA 1
ATOM 624 C C . GLN A 1 81 ? 20.019 7.141 17.039 1.00 61.91 81 GLN A C 1
ATOM 626 O O . GLN A 1 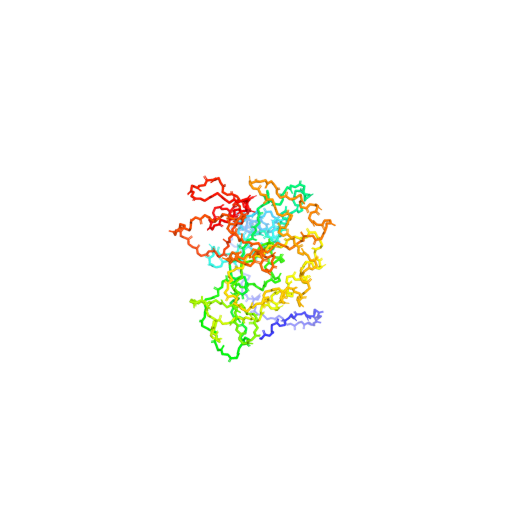81 ? 20.089 8.346 16.779 1.00 61.91 81 GLN A O 1
ATOM 631 N N . GLY A 1 82 ? 19.185 6.664 17.969 1.00 63.69 82 GLY A N 1
ATOM 632 C CA . GLY A 1 82 ? 18.233 7.475 18.728 1.00 63.69 82 GLY A CA 1
ATOM 633 C C . GLY A 1 82 ? 18.779 7.931 20.081 1.00 63.69 82 GLY A C 1
ATOM 634 O O . GLY A 1 82 ? 18.742 9.123 20.396 1.00 63.69 82 GLY A O 1
ATOM 635 N N . PHE A 1 83 ? 19.311 6.997 20.871 1.00 72.56 83 PHE A N 1
ATOM 636 C CA . PHE A 1 83 ? 19.752 7.220 22.248 1.00 72.56 83 PHE A CA 1
ATOM 637 C C . PHE A 1 83 ? 20.895 6.276 22.651 1.00 72.56 83 PHE A C 1
ATOM 639 O O . PHE A 1 83 ? 21.051 5.178 22.127 1.00 72.56 83 PHE A O 1
ATOM 646 N N . SER A 1 84 ? 21.720 6.710 23.607 1.00 83.69 84 SER A N 1
ATOM 647 C CA . SER A 1 84 ? 22.768 5.859 24.180 1.00 83.69 84 SER A CA 1
ATOM 648 C C . SER A 1 84 ? 22.172 4.908 25.220 1.00 83.69 84 SER A C 1
ATOM 650 O O . SER A 1 84 ? 21.351 5.333 26.034 1.00 83.69 84 SER A O 1
ATOM 652 N N . GLY A 1 85 ? 22.639 3.658 25.224 1.00 87.69 85 GLY A N 1
ATOM 653 C CA . GLY A 1 85 ? 22.193 2.616 26.153 1.00 87.69 85 GLY A CA 1
ATOM 654 C C . GLY A 1 85 ? 20.894 1.926 25.731 1.00 87.69 85 GLY A C 1
ATOM 655 O O . GLY A 1 85 ? 20.374 2.161 24.638 1.00 87.69 85 GLY A O 1
ATOM 656 N N . SER A 1 86 ? 20.390 1.056 26.604 1.00 90.56 86 SER A N 1
ATOM 657 C CA . SER A 1 86 ? 19.085 0.416 26.439 1.00 90.56 86 SER A CA 1
ATOM 658 C C . SER A 1 86 ? 18.050 1.108 27.321 1.00 90.56 86 SER A C 1
ATOM 660 O O . SER A 1 86 ? 18.363 1.547 28.429 1.00 90.56 86 SER A O 1
ATOM 662 N N . ARG A 1 87 ? 16.822 1.230 26.819 1.00 90.75 87 ARG A N 1
ATOM 663 C CA . ARG A 1 87 ? 15.693 1.851 27.513 1.00 90.75 87 ARG A CA 1
ATOM 664 C C . ARG A 1 87 ? 14.436 1.005 27.382 1.00 90.75 87 ARG A C 1
ATOM 666 O O . ARG A 1 87 ? 14.274 0.288 26.395 1.00 90.75 87 ARG A O 1
ATOM 673 N N . CYS A 1 88 ? 13.550 1.116 28.360 1.00 87.19 88 CYS A N 1
ATOM 674 C CA . CYS A 1 88 ? 12.232 0.513 28.309 1.00 87.19 88 CYS A CA 1
ATOM 675 C C . CYS A 1 88 ? 11.398 1.209 27.237 1.00 87.19 88 CYS A C 1
ATOM 677 O O . CYS A 1 88 ? 11.119 2.405 27.321 1.00 87.19 88 CYS A O 1
ATOM 679 N N . VAL A 1 89 ? 11.010 0.469 26.207 1.00 82.19 89 VAL A N 1
ATOM 680 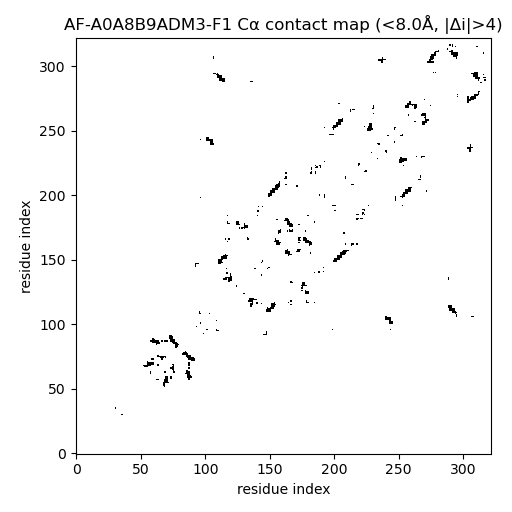C CA . VAL A 1 89 ? 10.182 0.959 25.101 1.00 82.19 89 VAL A CA 1
ATOM 681 C C . VAL A 1 89 ? 8.936 0.089 24.971 1.00 82.19 89 VAL A C 1
ATOM 683 O O . VAL A 1 89 ? 8.916 -1.056 25.420 1.00 82.19 89 VAL A O 1
ATOM 686 N N . ARG A 1 90 ? 7.865 0.619 24.374 1.00 76.19 90 ARG A N 1
ATOM 687 C CA . ARG A 1 90 ? 6.647 -0.166 24.118 1.00 76.19 90 ARG A CA 1
ATOM 688 C C . ARG A 1 90 ? 6.910 -1.171 22.997 1.00 76.19 90 ARG A C 1
ATOM 690 O O . ARG A 1 90 ? 7.280 -0.764 21.902 1.00 76.19 90 ARG A O 1
ATOM 697 N N . SER A 1 91 ? 6.689 -2.463 23.268 1.00 61.88 91 SER A N 1
ATOM 698 C CA . SER A 1 91 ? 6.657 -3.527 22.234 1.00 61.88 91 SER A CA 1
ATOM 699 C C . SER A 1 91 ? 5.266 -3.711 21.669 1.00 61.88 91 SER A C 1
ATOM 701 O O . SER A 1 91 ? 5.089 -4.098 20.519 1.00 61.88 91 SER A O 1
ATOM 703 N N . ALA A 1 92 ? 4.264 -3.490 22.521 1.00 59.56 92 ALA A N 1
ATOM 704 C CA . ALA A 1 92 ? 2.888 -3.744 22.166 1.00 59.56 92 ALA A CA 1
ATOM 705 C C . ALA A 1 92 ? 2.418 -2.665 21.195 1.00 59.56 92 ALA A C 1
ATOM 707 O O . ALA A 1 92 ? 2.221 -1.508 21.570 1.00 59.56 92 ALA A O 1
ATOM 708 N N . ILE A 1 93 ? 2.242 -3.072 19.943 1.00 70.12 93 ILE A N 1
ATOM 709 C CA . ILE A 1 93 ? 1.560 -2.270 18.943 1.00 70.12 93 ILE A CA 1
ATOM 710 C C . ILE A 1 93 ? 0.144 -1.954 19.426 1.00 70.12 93 ILE A C 1
ATOM 712 O O . ILE A 1 93 ? -0.629 -2.846 19.781 1.00 70.12 93 ILE A O 1
ATOM 716 N N . THR A 1 94 ? -0.209 -0.674 19.436 1.00 69.62 94 THR A N 1
ATOM 717 C CA . THR A 1 94 ? -1.603 -0.276 19.615 1.00 69.62 94 THR A CA 1
ATOM 718 C C . THR A 1 94 ? -2.262 -0.316 18.251 1.00 69.62 94 THR A C 1
ATOM 720 O O . THR A 1 94 ? -2.014 0.542 17.403 1.00 69.62 94 THR A O 1
ATOM 723 N N . ASP A 1 95 ? -3.112 -1.315 18.040 1.00 77.38 95 ASP A N 1
ATOM 724 C CA . ASP A 1 95 ? -4.041 -1.287 16.922 1.00 77.38 95 ASP A CA 1
ATOM 725 C C . ASP A 1 95 ? -5.044 -0.149 17.149 1.00 77.38 95 ASP A C 1
ATOM 727 O O . ASP A 1 95 ? -5.906 -0.198 18.035 1.00 77.38 95 ASP A O 1
ATOM 731 N N . GLN A 1 96 ? -4.888 0.894 16.339 1.00 78.81 96 GLN A N 1
ATOM 732 C CA . GLN A 1 96 ? -5.654 2.129 16.429 1.00 78.81 96 GLN A CA 1
ATOM 733 C C . GLN A 1 96 ? -7.147 1.885 16.222 1.00 78.81 96 GLN A C 1
ATOM 735 O O . GLN A 1 96 ? -7.964 2.525 16.883 1.00 78.81 96 GLN A O 1
ATOM 740 N N . PHE A 1 97 ? -7.515 0.925 15.371 1.00 84.19 97 PHE A N 1
ATOM 741 C CA . PHE A 1 97 ? -8.910 0.583 15.131 1.00 84.19 97 PHE A CA 1
ATOM 742 C C . PHE A 1 97 ? -9.529 -0.018 16.400 1.00 84.19 97 PHE A C 1
ATOM 744 O O . PHE A 1 97 ? -10.556 0.479 16.883 1.00 84.19 97 PHE A O 1
ATOM 751 N N . LYS A 1 98 ? -8.845 -0.983 17.030 1.00 82.12 98 LYS A N 1
ATOM 752 C CA . LYS A 1 98 ? -9.301 -1.622 18.278 1.00 82.12 98 LYS A CA 1
ATOM 753 C C . LYS A 1 98 ? -9.373 -0.665 19.467 1.00 82.12 98 LYS A C 1
ATOM 755 O O . LYS A 1 98 ? -10.285 -0.810 20.278 1.00 82.12 98 LYS A O 1
ATOM 760 N N . LEU A 1 99 ? -8.474 0.319 19.569 1.00 80.62 99 LEU A N 1
ATOM 761 C CA . LEU A 1 99 ? -8.438 1.267 20.695 1.00 80.62 99 LEU A CA 1
ATOM 762 C C . LEU A 1 99 ? -9.782 1.982 20.912 1.00 80.62 99 LEU A C 1
ATOM 764 O O . LEU A 1 99 ? -10.188 2.232 22.045 1.00 80.62 99 LEU A O 1
ATOM 768 N N . LEU A 1 100 ? -10.480 2.286 19.817 1.00 81.25 100 LEU A N 1
ATOM 769 C CA . LEU A 1 100 ? -11.759 2.997 19.822 1.00 81.25 100 LEU A CA 1
ATOM 770 C C . LEU A 1 100 ? -12.922 2.089 19.401 1.00 81.25 100 LEU A C 1
ATOM 772 O O . LEU A 1 100 ? -13.938 2.579 18.904 1.00 81.25 100 LEU A O 1
ATOM 776 N N . ASN A 1 101 ? -12.774 0.770 19.571 1.00 85.44 101 ASN A N 1
ATOM 777 C CA . ASN A 1 101 ? -13.763 -0.247 19.198 1.00 85.44 101 ASN A CA 1
ATOM 778 C C . ASN A 1 101 ? -14.293 -0.090 17.760 1.00 85.44 101 ASN A C 1
ATOM 780 O O . ASN A 1 101 ? -15.483 -0.289 17.516 1.00 85.44 101 ASN A O 1
ATOM 784 N N . ASN A 1 102 ? -13.438 0.319 16.815 1.00 90.25 102 ASN A N 1
ATOM 785 C CA . ASN A 1 102 ? -13.787 0.545 15.406 1.00 90.25 102 ASN A CA 1
ATOM 786 C C . ASN A 1 102 ? -14.980 1.511 15.192 1.00 90.25 102 ASN A C 1
ATOM 788 O O . ASN A 1 102 ? -15.656 1.448 14.164 1.00 90.25 102 ASN A O 1
ATOM 792 N N . SER A 1 103 ? -15.277 2.370 16.175 1.00 93.19 103 SER A N 1
ATOM 793 C CA . SER A 1 103 ? -16.527 3.143 16.241 1.00 93.19 103 SER A CA 1
ATOM 794 C C . SER A 1 103 ? -16.493 4.491 15.526 1.00 93.19 103 SER A C 1
ATOM 796 O O . SER A 1 103 ? -17.540 5.117 15.370 1.00 93.19 103 SER A O 1
ATOM 798 N N . LEU A 1 104 ? -15.315 4.958 15.106 1.00 93.12 104 LEU A N 1
ATOM 799 C CA . LEU A 1 104 ? -15.191 6.234 14.413 1.00 93.12 104 LEU A CA 1
ATOM 800 C C . LEU A 1 104 ? -15.207 6.056 12.885 1.00 93.12 104 LEU A C 1
ATOM 802 O O . LEU A 1 104 ? -14.893 4.975 12.373 1.00 93.12 104 LEU A O 1
ATOM 806 N N . PRO A 1 105 ? -15.530 7.125 12.136 1.00 94.12 105 PRO A N 1
ATOM 807 C CA . PRO A 1 105 ? -15.224 7.208 10.713 1.00 94.12 105 PRO A CA 1
ATOM 808 C C . PRO A 1 105 ? -13.736 6.970 10.443 1.00 94.12 105 PRO A C 1
ATOM 810 O O . PRO A 1 105 ? -12.887 7.428 11.213 1.00 94.12 105 PRO A O 1
ATOM 813 N N . PHE A 1 106 ? -13.403 6.304 9.335 1.00 93.25 106 PHE A N 1
ATOM 814 C CA . PHE A 1 106 ? -12.013 5.964 8.997 1.00 93.25 106 PHE A CA 1
ATOM 815 C C . PHE A 1 106 ? -11.060 7.174 9.007 1.00 93.25 106 PHE A C 1
ATOM 817 O O . PHE A 1 106 ? -9.958 7.097 9.546 1.00 93.25 106 PHE A O 1
ATOM 824 N N . ASN A 1 107 ? -11.509 8.332 8.519 1.00 89.00 107 ASN A N 1
ATOM 825 C CA . ASN A 1 107 ? -10.741 9.584 8.513 1.00 89.00 107 ASN A CA 1
ATOM 826 C C . ASN A 1 107 ? -10.572 10.251 9.894 1.00 89.00 107 ASN A C 1
ATOM 828 O O . ASN A 1 107 ? -10.037 11.357 9.970 1.00 89.00 107 ASN A O 1
ATOM 832 N N . LYS A 1 108 ? -11.039 9.635 10.987 1.00 88.12 108 LYS A N 1
ATOM 833 C CA . LYS A 1 108 ? -10.789 10.098 12.366 1.00 88.12 108 LYS A CA 1
ATOM 834 C C . LYS A 1 108 ? -9.714 9.287 13.091 1.00 88.12 108 LYS A C 1
ATOM 836 O O . LYS A 1 108 ? -9.412 9.604 14.238 1.00 88.12 108 LYS A O 1
ATOM 841 N N . TYR A 1 109 ? -9.143 8.272 12.446 1.00 85.19 109 TYR A N 1
ATOM 842 C CA . TYR A 1 109 ? -7.998 7.534 12.971 1.00 85.19 109 TYR A CA 1
ATOM 843 C C . TYR A 1 109 ? -6.688 8.170 12.509 1.00 85.19 109 TYR A C 1
ATOM 845 O O . TYR A 1 109 ? -6.605 8.706 11.404 1.00 85.19 109 TYR A O 1
ATOM 853 N N . ALA A 1 110 ? -5.668 8.083 13.360 1.00 83.19 110 ALA A N 1
ATOM 854 C CA . ALA A 1 110 ? -4.287 8.364 12.998 1.00 83.19 110 ALA A CA 1
ATOM 855 C C . ALA A 1 110 ? -3.485 7.072 13.122 1.00 83.19 110 ALA A C 1
ATOM 857 O O . ALA A 1 110 ? -3.674 6.326 14.081 1.00 83.19 110 ALA A O 1
ATOM 858 N N . TYR A 1 111 ? -2.628 6.787 12.147 1.00 83.44 111 TYR A N 1
ATOM 859 C CA . TYR A 1 111 ? -1.819 5.572 12.137 1.00 83.44 111 TYR A CA 1
ATOM 860 C C . TYR A 1 111 ? -0.506 5.767 11.382 1.00 83.44 111 TYR A C 1
ATOM 862 O O . TYR A 1 111 ? -0.318 6.709 10.604 1.00 83.44 111 TYR A O 1
ATOM 870 N N . LEU A 1 112 ? 0.414 4.843 11.647 1.00 85.69 112 LEU A N 1
ATOM 871 C CA . LEU A 1 112 ? 1.759 4.841 11.105 1.00 85.69 112 LEU A CA 1
ATOM 872 C C . LEU A 1 112 ? 1.763 4.502 9.605 1.00 85.69 112 LEU A C 1
ATOM 874 O O . LEU A 1 112 ? 1.116 3.542 9.176 1.00 85.69 112 LEU A O 1
ATOM 878 N N . THR A 1 113 ? 2.533 5.277 8.838 1.00 85.38 113 THR A N 1
ATOM 879 C CA . THR A 1 113 ? 2.800 5.088 7.406 1.00 85.38 113 THR A CA 1
ATOM 880 C C . THR A 1 113 ? 4.301 5.010 7.161 1.00 85.38 113 THR A C 1
ATOM 882 O O . THR A 1 113 ? 5.067 5.785 7.738 1.00 85.38 113 THR A O 1
ATOM 885 N N . THR A 1 114 ? 4.737 4.107 6.288 1.00 85.94 114 THR A N 1
ATOM 886 C CA . THR A 1 114 ? 6.147 4.011 5.884 1.00 85.94 114 THR A CA 1
ATOM 887 C C . THR A 1 114 ? 6.346 4.479 4.446 1.00 85.94 114 THR A C 1
ATOM 889 O O . THR A 1 114 ? 5.560 4.156 3.555 1.00 85.94 114 THR A O 1
ATOM 892 N N . HIS A 1 115 ? 7.398 5.273 4.229 1.00 89.81 115 HIS A N 1
ATOM 893 C CA . HIS A 1 115 ? 7.801 5.740 2.904 1.00 89.81 115 HIS A CA 1
ATOM 894 C C . HIS A 1 115 ? 8.669 4.689 2.211 1.00 89.81 115 HIS A C 1
ATOM 896 O O . HIS A 1 115 ? 9.626 4.201 2.821 1.00 89.81 115 HIS A O 1
ATOM 902 N N . ASN A 1 116 ? 8.370 4.367 0.951 1.00 94.25 116 ASN A N 1
ATOM 903 C CA . ASN A 1 116 ? 9.043 3.314 0.188 1.00 94.25 116 ASN A CA 1
ATOM 904 C C . ASN A 1 116 ? 9.181 2.039 1.016 1.00 94.25 116 ASN A C 1
ATOM 906 O O . ASN A 1 116 ? 10.283 1.579 1.300 1.00 94.25 116 ASN A O 1
ATOM 910 N N . SER A 1 117 ? 8.045 1.500 1.459 1.00 95.69 117 SER A N 1
ATOM 911 C CA . SER A 1 117 ? 7.980 0.396 2.427 1.00 95.69 117 SER A CA 1
ATOM 912 C C . SER A 1 117 ? 8.741 -0.853 1.976 1.00 95.69 117 SER A C 1
ATOM 914 O O . SER A 1 117 ? 9.215 -1.627 2.798 1.00 95.69 117 SER A O 1
ATOM 916 N N . TYR A 1 118 ? 8.879 -1.032 0.668 1.00 96.31 118 TYR A N 1
ATOM 917 C CA . TYR A 1 118 ? 9.609 -2.124 0.035 1.00 96.31 118 TYR A CA 1
ATOM 918 C C . TYR A 1 118 ? 11.130 -1.909 0.017 1.00 96.31 118 TYR A C 1
ATOM 920 O O . TYR A 1 118 ? 11.871 -2.815 -0.344 1.00 96.31 118 TYR A O 1
ATOM 928 N N . ALA A 1 119 ? 11.620 -0.709 0.352 1.00 95.25 119 ALA A N 1
ATOM 929 C CA . ALA A 1 119 ? 13.017 -0.350 0.187 1.00 95.25 119 ALA A CA 1
ATOM 930 C C . ALA A 1 119 ? 13.898 -0.823 1.351 1.00 95.25 119 ALA A C 1
ATOM 932 O O . ALA A 1 119 ? 14.356 -0.009 2.155 1.00 95.25 119 ALA A O 1
ATOM 933 N N . ILE A 1 120 ? 14.123 -2.134 1.459 1.00 92.31 120 ILE A N 1
ATOM 934 C CA . ILE A 1 120 ? 14.696 -2.758 2.657 1.00 92.31 120 ILE A CA 1
ATOM 935 C C . ILE A 1 120 ? 16.231 -2.766 2.611 1.00 92.31 120 ILE A C 1
ATOM 937 O O . ILE A 1 120 ? 16.848 -3.040 1.581 1.00 92.31 120 ILE A O 1
ATOM 941 N N . ASP A 1 121 ? 16.882 -2.461 3.732 1.00 87.69 121 ASP A N 1
ATOM 942 C CA . ASP A 1 121 ? 18.335 -2.515 3.838 1.00 87.69 121 ASP A CA 1
ATOM 943 C C . ASP A 1 121 ? 18.864 -3.954 3.833 1.00 87.69 121 ASP A C 1
ATOM 945 O O . ASP A 1 121 ? 18.371 -4.841 4.527 1.00 87.69 121 ASP A O 1
ATOM 949 N N . GLY A 1 122 ? 19.897 -4.195 3.025 1.00 86.88 122 GLY A N 1
ATOM 950 C CA . GLY A 1 122 ? 20.579 -5.489 2.966 1.00 86.88 122 GLY A CA 1
ATOM 951 C C . GLY A 1 122 ? 19.797 -6.641 2.320 1.00 86.88 122 GLY A C 1
ATOM 952 O O . GLY A 1 122 ? 20.302 -7.770 2.318 1.00 86.88 122 GLY A O 1
ATOM 953 N N . GLU A 1 123 ? 18.614 -6.405 1.746 1.00 89.44 123 GLU A N 1
ATOM 954 C CA . GLU A 1 123 ? 17.889 -7.460 1.033 1.00 89.44 123 GLU A CA 1
ATOM 955 C C . GLU A 1 123 ? 18.625 -7.909 -0.256 1.00 89.44 123 GLU A C 1
ATOM 957 O O . GLU A 1 123 ? 19.315 -7.117 -0.917 1.00 89.44 123 GLU A O 1
ATOM 962 N N . PRO A 1 124 ? 18.514 -9.189 -0.655 1.00 91.31 124 PRO A N 1
ATOM 963 C CA . PRO A 1 124 ? 19.126 -9.677 -1.888 1.00 91.31 124 PRO A CA 1
ATOM 964 C C . PRO A 1 124 ? 18.577 -8.993 -3.149 1.00 91.31 124 PRO A C 1
ATOM 966 O O . PRO A 1 124 ? 17.418 -8.607 -3.229 1.00 91.31 124 PRO A O 1
ATOM 969 N N . SER A 1 125 ? 19.396 -8.877 -4.196 1.00 93.88 125 SER A N 1
ATOM 970 C CA . SER A 1 125 ? 18.919 -8.376 -5.493 1.00 93.88 125 SER A CA 1
ATOM 971 C C . SER A 1 125 ? 18.063 -9.414 -6.223 1.00 93.88 125 SER A C 1
ATOM 973 O O . SER A 1 125 ? 18.551 -10.499 -6.542 1.00 93.88 125 SER A O 1
ATOM 975 N N . HIS A 1 126 ? 16.843 -9.031 -6.602 1.00 95.06 126 HIS A N 1
ATOM 976 C CA . HIS A 1 126 ? 15.958 -9.827 -7.461 1.00 95.06 126 HIS A CA 1
ATOM 977 C C . HIS A 1 126 ? 16.331 -9.761 -8.953 1.00 95.06 126 HIS A C 1
ATOM 979 O O . HIS A 1 126 ? 15.794 -10.502 -9.776 1.00 95.06 126 HIS A O 1
ATOM 985 N N . THR A 1 127 ? 17.273 -8.893 -9.341 1.00 96.06 127 THR A N 1
ATOM 986 C CA . THR A 1 127 ? 17.717 -8.756 -10.740 1.00 96.06 127 THR A CA 1
ATOM 987 C C . THR A 1 127 ? 19.037 -9.461 -11.036 1.00 96.06 127 THR A C 1
ATOM 989 O O . THR A 1 127 ? 19.419 -9.552 -12.204 1.00 96.06 127 THR A O 1
ATOM 992 N N . GLY A 1 128 ? 19.744 -9.932 -10.003 1.00 94.25 128 GLY A N 1
ATOM 993 C CA . GLY A 1 128 ? 21.111 -10.451 -10.105 1.00 94.25 128 GLY A CA 1
ATOM 994 C C . GLY A 1 128 ? 22.182 -9.365 -10.281 1.00 94.25 128 GLY A C 1
ATOM 995 O O . GLY A 1 128 ? 23.367 -9.682 -10.352 1.00 94.25 128 GLY A O 1
ATOM 996 N N . VAL A 1 129 ? 21.788 -8.087 -10.332 1.00 94.56 129 VAL A N 1
ATOM 997 C CA . VAL A 1 129 ? 22.699 -6.937 -10.395 1.00 94.56 129 VAL A CA 1
ATOM 998 C C . VAL A 1 129 ? 22.774 -6.285 -9.010 1.00 94.56 129 VAL A C 1
ATOM 1000 O O . VAL A 1 129 ? 21.725 -6.092 -8.392 1.00 94.56 129 VAL A O 1
ATOM 1003 N N . PRO A 1 130 ? 23.971 -5.931 -8.501 1.00 93.81 130 PRO A N 1
ATOM 1004 C CA . PRO A 1 130 ? 24.094 -5.198 -7.245 1.00 93.81 130 PRO A CA 1
ATOM 1005 C C . PRO A 1 130 ? 23.261 -3.913 -7.252 1.00 93.81 130 PRO A C 1
ATOM 1007 O O . PRO A 1 130 ? 23.316 -3.130 -8.204 1.00 93.81 130 PRO A O 1
ATOM 1010 N N . ARG A 1 131 ? 22.488 -3.716 -6.183 1.00 94.56 131 ARG A N 1
ATOM 1011 C CA . ARG A 1 131 ? 21.590 -2.572 -6.033 1.00 94.56 131 ARG A CA 1
ATOM 1012 C C . ARG A 1 131 ? 22.392 -1.309 -5.720 1.00 94.56 131 ARG A C 1
ATOM 1014 O O . ARG A 1 131 ? 23.320 -1.342 -4.917 1.00 94.56 131 ARG A O 1
ATOM 1021 N N . ASN A 1 132 ? 22.035 -0.210 -6.372 1.00 93.44 132 ASN A N 1
ATOM 1022 C CA . ASN A 1 132 ? 22.553 1.133 -6.135 1.00 93.44 132 ASN A CA 1
ATOM 1023 C C . ASN A 1 132 ? 21.372 2.111 -6.097 1.00 93.44 132 ASN A C 1
ATOM 1025 O O . ASN A 1 132 ? 21.102 2.837 -7.055 1.00 93.44 132 ASN A O 1
ATOM 1029 N N . ALA A 1 133 ? 20.641 2.051 -4.992 1.00 90.44 133 ALA A N 1
ATOM 1030 C CA . ALA A 1 133 ? 19.524 2.915 -4.655 1.00 90.44 133 ALA A CA 1
ATOM 1031 C C . ALA A 1 133 ? 19.482 3.065 -3.132 1.00 90.44 133 ALA A C 1
ATOM 1033 O O . ALA A 1 133 ? 20.023 2.220 -2.416 1.00 90.44 133 ALA A O 1
ATOM 1034 N N . PHE A 1 134 ? 18.865 4.137 -2.639 1.00 88.12 134 PHE A N 1
ATOM 1035 C CA . PHE A 1 134 ? 18.702 4.314 -1.199 1.00 88.12 134 PHE A CA 1
ATOM 1036 C C . PHE A 1 134 ? 17.678 3.322 -0.650 1.00 88.12 134 PHE A C 1
ATOM 1038 O O . PHE A 1 134 ? 16.685 3.022 -1.314 1.00 88.12 134 PHE A O 1
ATOM 1045 N N . THR A 1 135 ? 17.929 2.850 0.562 1.00 87.56 135 THR A N 1
ATOM 1046 C CA . THR A 1 135 ? 17.016 2.032 1.359 1.00 87.56 135 THR A CA 1
ATOM 1047 C C . THR A 1 135 ? 16.314 2.931 2.379 1.00 87.56 135 THR A C 1
ATOM 1049 O O . THR A 1 135 ? 16.846 3.968 2.787 1.00 87.56 135 THR A O 1
ATOM 1052 N N . ASN A 1 136 ? 15.086 2.577 2.746 1.00 87.62 136 ASN A N 1
ATOM 1053 C CA . ASN A 1 136 ? 14.236 3.337 3.661 1.00 87.62 136 ASN A CA 1
ATOM 1054 C C . ASN A 1 136 ? 13.850 2.544 4.911 1.00 87.62 136 ASN A C 1
ATOM 1056 O O . ASN A 1 136 ? 13.560 3.164 5.934 1.00 87.62 136 ASN A O 1
ATOM 1060 N N . GLN A 1 137 ? 13.841 1.212 4.828 1.00 86.38 137 GLN A N 1
ATOM 1061 C CA . GLN A 1 137 ? 13.330 0.327 5.872 1.00 86.38 137 GLN A CA 1
ATOM 1062 C C . GLN A 1 137 ? 14.379 -0.712 6.279 1.00 86.38 137 GLN A C 1
ATOM 1064 O O . GLN A 1 137 ? 15.217 -1.103 5.475 1.00 86.38 137 GLN A O 1
ATOM 1069 N N . GLU A 1 138 ? 14.321 -1.179 7.523 1.00 85.12 138 GLU A N 1
ATOM 1070 C CA . GLU A 1 138 ? 15.104 -2.333 8.010 1.00 85.12 138 GLU A CA 1
ATOM 1071 C C . GLU A 1 138 ? 14.226 -3.592 8.162 1.00 85.12 138 GLU A C 1
ATOM 1073 O O . GLU A 1 138 ? 14.732 -4.712 8.215 1.00 85.12 138 GLU A O 1
ATOM 1078 N N . ASP A 1 139 ? 12.904 -3.401 8.192 1.00 85.12 139 ASP A N 1
ATOM 1079 C CA . ASP A 1 139 ? 11.888 -4.435 8.364 1.00 85.12 139 ASP A CA 1
ATOM 1080 C C . ASP A 1 139 ? 11.227 -4.795 7.026 1.00 85.12 139 ASP A C 1
ATOM 1082 O O . ASP A 1 139 ? 10.930 -3.918 6.212 1.00 85.12 139 ASP A O 1
ATOM 1086 N N . THR A 1 140 ? 10.898 -6.076 6.837 1.00 93.25 140 THR A N 1
ATOM 1087 C CA . THR A 1 140 ? 10.012 -6.529 5.744 1.00 93.25 140 THR A CA 1
ATOM 1088 C C . THR A 1 140 ? 8.635 -5.871 5.826 1.00 93.25 140 THR A C 1
ATOM 1090 O O . THR A 1 140 ? 8.224 -5.407 6.892 1.00 93.25 140 THR A O 1
ATOM 1093 N N . VAL A 1 141 ? 7.872 -5.868 4.731 1.00 96.69 141 VAL A N 1
ATOM 1094 C CA . VAL A 1 141 ? 6.514 -5.301 4.736 1.00 96.69 141 VAL A CA 1
ATOM 1095 C C . VAL A 1 141 ? 5.608 -6.044 5.721 1.00 96.69 141 VAL A C 1
ATOM 1097 O O . VAL A 1 141 ? 4.881 -5.411 6.488 1.00 96.69 141 VAL A O 1
ATOM 1100 N N . THR A 1 142 ? 5.729 -7.370 5.810 1.00 95.94 142 THR A N 1
ATOM 1101 C CA . THR A 1 142 ? 5.060 -8.165 6.849 1.00 95.94 142 THR A CA 1
ATOM 1102 C C . THR A 1 142 ? 5.422 -7.691 8.260 1.00 95.94 142 THR A C 1
ATOM 1104 O O . THR A 1 142 ? 4.541 -7.542 9.108 1.00 95.94 142 THR A O 1
ATOM 1107 N N . GLN A 1 143 ? 6.705 -7.443 8.541 1.00 89.75 143 GLN A N 1
ATOM 1108 C CA . GLN A 1 143 ? 7.139 -6.945 9.849 1.00 89.75 143 GLN A CA 1
ATOM 1109 C C . GLN A 1 143 ? 6.608 -5.539 10.124 1.00 89.75 143 GLN A C 1
ATOM 1111 O O . GLN A 1 143 ? 6.074 -5.313 11.201 1.00 89.75 143 GLN A O 1
ATOM 1116 N N . GLN A 1 144 ? 6.658 -4.630 9.150 1.00 91.19 144 GLN A N 1
ATOM 1117 C CA . GLN A 1 144 ? 6.090 -3.285 9.262 1.00 91.19 144 GLN A CA 1
ATOM 1118 C C . GLN A 1 144 ? 4.603 -3.331 9.655 1.00 91.19 144 GLN A C 1
ATOM 1120 O O . GLN A 1 144 ? 4.194 -2.683 10.621 1.00 91.19 144 GLN A O 1
ATOM 1125 N N . LEU A 1 145 ? 3.796 -4.146 8.968 1.00 93.88 145 LEU A N 1
ATOM 1126 C CA . LEU A 1 145 ? 2.370 -4.321 9.271 1.00 93.88 145 LEU A CA 1
ATOM 1127 C C . LEU A 1 145 ? 2.147 -4.920 10.671 1.00 93.88 145 LEU A C 1
ATOM 1129 O O . LEU A 1 145 ? 1.317 -4.424 11.443 1.00 93.88 145 LEU A O 1
ATOM 1133 N N . ASN A 1 146 ? 2.929 -5.937 11.044 1.00 90.38 146 ASN A N 1
ATOM 1134 C CA . ASN A 1 146 ? 2.901 -6.523 12.389 1.00 90.38 146 ASN A CA 1
ATOM 1135 C C . ASN A 1 146 ? 3.379 -5.547 13.477 1.00 90.38 146 ASN A C 1
ATOM 1137 O O . ASN A 1 146 ? 2.953 -5.668 14.621 1.00 90.38 146 ASN A O 1
ATOM 1141 N N . ASN A 1 147 ? 4.191 -4.554 13.107 1.00 85.19 147 ASN A N 1
ATOM 1142 C CA . ASN A 1 147 ? 4.705 -3.490 13.969 1.00 85.19 147 ASN A CA 1
ATOM 1143 C C . ASN A 1 147 ? 3.786 -2.247 13.997 1.00 85.19 147 ASN A C 1
ATOM 1145 O O . ASN A 1 147 ? 4.163 -1.201 14.520 1.00 85.19 147 ASN A O 1
ATOM 1149 N N . GLY A 1 148 ? 2.551 -2.360 13.493 1.00 86.69 148 GLY A N 1
ATOM 1150 C CA . GLY A 1 148 ? 1.510 -1.335 13.640 1.00 86.69 148 GLY A CA 1
ATOM 1151 C C . GLY A 1 148 ? 1.395 -0.350 12.475 1.00 86.69 148 GLY A C 1
ATOM 1152 O O . GLY A 1 148 ? 0.552 0.547 12.521 1.00 86.69 148 GLY A O 1
ATOM 1153 N N . VAL A 1 149 ? 2.182 -0.520 11.408 1.00 89.69 149 VAL A N 1
ATOM 1154 C CA . VAL A 1 149 ? 1.997 0.232 10.159 1.00 89.69 149 VAL A CA 1
ATOM 1155 C C . VAL A 1 149 ? 0.640 -0.125 9.551 1.00 89.69 149 VAL A C 1
ATOM 1157 O O . VAL A 1 149 ? 0.277 -1.298 9.462 1.00 89.69 149 VAL A O 1
ATOM 1160 N N . ARG A 1 150 ? -0.140 0.881 9.146 1.00 94.19 150 ARG A N 1
ATOM 1161 C CA . ARG A 1 150 ? -1.441 0.694 8.467 1.00 94.19 150 ARG A CA 1
ATOM 1162 C C . ARG A 1 150 ? -1.542 1.447 7.145 1.00 94.19 150 ARG A C 1
ATOM 1164 O O . ARG A 1 150 ? -2.572 1.367 6.476 1.00 94.19 150 ARG A O 1
ATOM 1171 N N . ALA A 1 151 ? -0.461 2.104 6.730 1.00 95.12 151 ALA A N 1
ATOM 1172 C CA . ALA A 1 151 ? -0.319 2.590 5.371 1.00 95.12 151 ALA A CA 1
ATOM 1173 C C . ALA A 1 151 ? 1.098 2.399 4.818 1.00 95.12 151 ALA A C 1
ATOM 1175 O O . ALA A 1 151 ? 2.083 2.528 5.541 1.00 95.12 151 ALA A O 1
ATOM 1176 N N . LEU A 1 152 ? 1.190 2.099 3.527 1.00 96.62 152 LEU A N 1
ATOM 1177 C CA . LEU A 1 152 ? 2.446 1.819 2.834 1.00 96.62 152 LEU A CA 1
ATOM 1178 C C . LEU A 1 152 ? 2.532 2.697 1.583 1.00 96.62 152 LEU A C 1
ATOM 1180 O O . LEU A 1 152 ? 1.595 2.709 0.778 1.00 96.62 152 LEU A O 1
ATOM 1184 N N . MET A 1 153 ? 3.638 3.424 1.415 1.00 96.44 153 MET A N 1
ATOM 1185 C CA . MET A 1 153 ? 3.932 4.129 0.166 1.00 96.44 153 MET A CA 1
ATOM 1186 C C . MET A 1 153 ? 4.818 3.260 -0.720 1.00 96.44 153 MET A C 1
ATOM 1188 O O . MET A 1 153 ? 5.862 2.775 -0.273 1.00 96.44 153 MET A O 1
ATOM 1192 N N . LEU A 1 154 ? 4.391 3.056 -1.964 1.00 98.19 154 LEU A N 1
ATOM 1193 C CA . LEU A 1 154 ? 5.041 2.164 -2.919 1.00 98.19 154 LEU A CA 1
ATOM 1194 C C . LEU A 1 154 ? 5.259 2.894 -4.247 1.00 98.19 154 LEU A C 1
ATOM 1196 O O . LEU A 1 154 ? 4.298 3.385 -4.842 1.00 98.19 154 LEU A O 1
ATOM 1200 N N . ASP A 1 155 ? 6.490 2.891 -4.754 1.00 98.19 155 ASP A N 1
ATOM 1201 C CA . ASP A 1 155 ? 6.784 3.433 -6.079 1.00 98.19 155 ASP A CA 1
ATOM 1202 C C . ASP A 1 155 ? 6.679 2.304 -7.097 1.00 98.19 155 ASP A C 1
ATOM 1204 O O . ASP A 1 155 ? 7.455 1.347 -7.060 1.00 98.19 155 ASP A O 1
ATOM 1208 N N . THR A 1 156 ? 5.722 2.406 -8.011 1.00 98.69 156 THR A N 1
ATOM 1209 C CA . THR A 1 156 ? 5.395 1.337 -8.963 1.00 98.69 156 THR A CA 1
ATOM 1210 C C . THR A 1 156 ? 5.852 1.711 -10.366 1.00 98.69 156 THR A C 1
ATOM 1212 O O . THR A 1 156 ? 5.589 2.811 -10.842 1.00 98.69 156 THR A O 1
ATOM 1215 N N . TYR A 1 157 ? 6.545 0.800 -11.047 1.00 98.69 157 TYR A N 1
ATOM 1216 C CA . TYR A 1 157 ? 7.123 1.030 -12.372 1.00 98.69 157 TYR A CA 1
ATOM 1217 C C . TYR A 1 157 ? 6.860 -0.146 -13.307 1.00 98.69 157 TYR A C 1
ATOM 1219 O O . TYR A 1 157 ? 6.897 -1.299 -12.883 1.00 98.69 157 TYR A O 1
ATOM 1227 N N . ASP A 1 158 ? 6.725 0.137 -14.604 1.00 98.50 158 ASP A N 1
ATOM 1228 C CA . ASP A 1 158 ? 6.900 -0.892 -15.632 1.00 98.50 158 ASP A CA 1
ATOM 1229 C C . ASP A 1 158 ? 8.375 -1.307 -15.707 1.00 98.50 158 ASP A C 1
ATOM 1231 O O . ASP A 1 158 ? 9.264 -0.488 -15.984 1.00 98.50 158 ASP A O 1
ATOM 1235 N N . PHE A 1 159 ? 8.654 -2.591 -15.498 1.00 98.38 159 PHE A N 1
ATOM 1236 C CA . PHE A 1 159 ? 9.996 -3.144 -15.620 1.00 98.38 159 PHE A CA 1
ATOM 1237 C C . PHE A 1 159 ? 9.962 -4.637 -15.942 1.00 98.38 159 PHE A C 1
ATOM 1239 O O . PHE A 1 159 ? 9.208 -5.395 -15.348 1.00 98.38 159 PHE A O 1
ATOM 1246 N N . LYS A 1 160 ? 10.814 -5.080 -16.878 1.00 96.69 160 LYS A N 1
ATOM 1247 C CA . LYS A 1 160 ? 10.902 -6.497 -17.291 1.00 96.69 160 LYS A CA 1
ATOM 1248 C C . LYS A 1 160 ? 9.530 -7.128 -17.597 1.00 96.69 160 LYS A C 1
ATOM 1250 O O . LYS A 1 160 ? 9.254 -8.240 -17.160 1.00 96.69 160 LYS A O 1
ATOM 1255 N N . ASP A 1 161 ? 8.704 -6.398 -18.349 1.00 95.88 161 ASP A N 1
ATOM 1256 C CA . ASP A 1 161 ? 7.357 -6.804 -18.778 1.00 95.88 161 ASP A CA 1
ATOM 1257 C C . ASP A 1 161 ? 6.363 -7.084 -17.630 1.00 95.88 161 ASP A C 1
ATOM 1259 O O . ASP A 1 161 ? 5.348 -7.754 -17.831 1.00 95.88 161 ASP A O 1
ATOM 1263 N N . ASP A 1 162 ? 6.627 -6.545 -16.435 1.00 97.50 162 ASP A N 1
ATOM 1264 C CA . ASP A 1 162 ? 5.728 -6.605 -15.281 1.00 97.50 162 ASP A CA 1
ATOM 1265 C C . ASP A 1 162 ? 5.778 -5.309 -14.455 1.00 97.50 162 ASP A C 1
ATOM 1267 O O . ASP A 1 162 ? 6.538 -4.388 -14.768 1.00 97.50 162 ASP A O 1
ATOM 1271 N N . VAL A 1 163 ? 4.985 -5.234 -13.384 1.00 98.69 163 VAL A N 1
ATOM 1272 C CA . VAL A 1 163 ? 5.060 -4.125 -12.420 1.00 98.69 163 VAL A CA 1
ATOM 1273 C C . VAL A 1 163 ? 6.064 -4.451 -11.318 1.00 98.69 163 VAL A C 1
ATOM 1275 O O . VAL A 1 163 ? 5.997 -5.497 -10.671 1.00 98.69 163 VAL A O 1
ATOM 1278 N N . TRP A 1 164 ? 6.985 -3.526 -11.081 1.00 98.69 164 TRP A N 1
ATOM 1279 C CA . TRP A 1 164 ? 8.036 -3.639 -10.075 1.00 98.69 164 TRP A CA 1
ATOM 1280 C C . TRP A 1 164 ? 8.012 -2.468 -9.112 1.00 98.69 164 TRP A C 1
ATOM 1282 O O . TRP A 1 164 ? 7.560 -1.374 -9.458 1.00 98.69 164 TRP A O 1
ATOM 1292 N N . LEU A 1 165 ? 8.565 -2.704 -7.927 1.00 98.62 165 LEU A N 1
ATOM 1293 C CA . LEU A 1 165 ? 8.872 -1.656 -6.971 1.00 98.62 165 LEU A CA 1
ATOM 1294 C C . LEU A 1 165 ? 10.320 -1.209 -7.147 1.00 98.62 165 LEU A C 1
ATOM 1296 O O . LEU A 1 165 ? 11.251 -2.025 -7.123 1.00 98.62 165 LEU A O 1
ATOM 1300 N N . CYS A 1 166 ? 10.518 0.085 -7.388 1.00 97.88 166 CYS A N 1
ATOM 1301 C CA . CYS A 1 166 ? 11.832 0.626 -7.717 1.00 97.88 166 CYS A CA 1
ATOM 1302 C C . CYS A 1 166 ? 12.053 1.999 -7.100 1.00 97.88 166 CYS A C 1
ATOM 1304 O O . CYS A 1 166 ? 11.303 2.926 -7.378 1.00 97.88 166 CYS A O 1
ATOM 1306 N N . HIS A 1 167 ? 13.165 2.182 -6.391 1.00 95.12 167 HIS A N 1
ATOM 1307 C CA . HIS A 1 167 ? 13.537 3.506 -5.906 1.00 95.12 167 HIS A CA 1
ATOM 1308 C C . HIS A 1 167 ? 14.393 4.198 -6.971 1.00 95.12 167 HIS A C 1
ATOM 1310 O O . HIS A 1 167 ? 15.617 4.037 -7.036 1.00 95.12 167 HIS A O 1
ATOM 1316 N N . SER A 1 168 ? 13.724 4.886 -7.897 1.00 93.44 168 SER A N 1
ATOM 1317 C CA . SER A 1 168 ? 14.348 5.445 -9.097 1.00 93.44 168 SER A CA 1
ATOM 1318 C C . SER A 1 168 ? 13.904 6.875 -9.401 1.00 93.44 168 SER A C 1
ATOM 1320 O O . SER A 1 168 ? 13.246 7.524 -8.601 1.00 93.44 168 SER A O 1
ATOM 1322 N N . SER A 1 169 ? 14.352 7.413 -10.536 1.00 88.44 169 SER A N 1
ATOM 1323 C CA . SER A 1 169 ? 14.037 8.783 -10.950 1.00 88.44 169 SER A CA 1
ATOM 1324 C C . SER A 1 169 ? 13.767 8.859 -12.450 1.00 88.44 169 SER A C 1
ATOM 1326 O O . SER A 1 169 ? 14.240 8.032 -13.231 1.00 88.44 169 SER A O 1
ATOM 1328 N N . GLY A 1 170 ? 12.987 9.861 -12.865 1.00 89.88 170 GLY A N 1
ATOM 1329 C CA . GLY A 1 170 ? 12.639 10.072 -14.274 1.00 89.88 170 GLY A CA 1
ATOM 1330 C C . GLY A 1 170 ? 11.623 9.070 -14.835 1.00 89.88 170 GLY A C 1
ATOM 1331 O O . GLY A 1 170 ? 11.583 8.880 -16.050 1.00 89.88 170 GLY A O 1
ATOM 1332 N N . GLY A 1 171 ? 10.833 8.422 -13.970 1.00 91.62 171 GLY A N 1
ATOM 1333 C CA . GLY A 1 171 ? 9.748 7.519 -14.368 1.00 91.62 171 GLY A CA 1
ATOM 1334 C C . GLY A 1 171 ? 10.205 6.236 -15.059 1.00 91.62 171 GLY A C 1
ATOM 1335 O O . GLY A 1 171 ? 9.477 5.682 -15.877 1.00 91.62 171 GLY A O 1
ATOM 1336 N N . LYS A 1 172 ? 11.432 5.778 -14.785 1.00 95.38 172 LYS A N 1
ATOM 1337 C CA . LYS A 1 172 ? 11.973 4.525 -15.318 1.00 95.38 172 LYS A CA 1
ATOM 1338 C C . LYS A 1 172 ? 12.650 3.722 -14.224 1.00 95.38 172 LYS A C 1
ATOM 1340 O O . LYS A 1 172 ? 13.414 4.276 -13.443 1.00 95.38 172 LYS A O 1
ATOM 1345 N N . CYS A 1 173 ? 12.438 2.413 -14.246 1.00 97.44 173 CYS A N 1
ATOM 1346 C CA . CYS A 1 173 ? 13.156 1.479 -13.396 1.00 97.44 173 CYS A CA 1
ATOM 1347 C C . CYS A 1 173 ? 14.362 0.867 -14.126 1.00 97.44 173 CYS A C 1
ATOM 1349 O O . CYS A 1 173 ? 14.331 0.619 -15.335 1.00 97.44 173 CYS A O 1
ATOM 1351 N N . PHE A 1 174 ? 15.441 0.614 -13.385 1.00 97.50 174 PHE A N 1
ATOM 1352 C CA . PHE A 1 174 ? 16.673 0.008 -13.879 1.00 97.50 174 PHE A CA 1
ATOM 1353 C C . PHE A 1 174 ? 17.057 -1.180 -12.997 1.00 97.50 174 PHE A C 1
ATOM 1355 O O . PHE A 1 174 ? 16.709 -1.224 -11.824 1.00 97.50 174 PHE A O 1
ATOM 1362 N N . ASN A 1 175 ? 17.870 -2.112 -13.509 1.00 97.44 175 ASN A N 1
ATOM 1363 C CA . ASN A 1 175 ? 18.300 -3.277 -12.716 1.00 97.44 175 ASN A CA 1
ATOM 1364 C C . ASN A 1 175 ? 18.965 -2.904 -11.378 1.00 97.44 175 ASN A C 1
ATOM 1366 O O . ASN A 1 175 ? 18.853 -3.664 -10.424 1.00 97.44 175 ASN A O 1
ATOM 1370 N N . ILE A 1 176 ? 19.656 -1.759 -11.324 1.00 96.38 176 ILE A N 1
ATOM 1371 C CA . ILE A 1 176 ? 20.338 -1.257 -10.123 1.00 96.38 176 ILE A CA 1
ATOM 1372 C C . ILE A 1 176 ? 19.395 -0.544 -9.140 1.00 96.38 176 ILE A C 1
ATOM 1374 O O . ILE A 1 176 ? 19.773 -0.364 -7.989 1.00 96.38 176 ILE A O 1
ATOM 1378 N N . THR A 1 177 ? 18.203 -0.128 -9.577 1.00 97.00 177 THR A N 1
ATOM 1379 C CA . THR A 1 177 ? 17.204 0.570 -8.748 1.00 97.00 177 THR A CA 1
ATOM 1380 C C . THR A 1 177 ? 15.968 -0.274 -8.447 1.00 97.00 177 THR A C 1
ATOM 1382 O O . THR A 1 177 ? 15.129 0.149 -7.660 1.00 97.00 177 THR A O 1
ATOM 1385 N N . ALA A 1 178 ? 15.854 -1.453 -9.059 1.00 97.94 178 ALA A N 1
ATOM 1386 C CA . ALA A 1 178 ? 14.785 -2.411 -8.827 1.00 97.94 178 ALA A CA 1
ATOM 1387 C C . ALA A 1 178 ? 14.970 -3.131 -7.488 1.00 97.94 178 ALA A C 1
ATOM 1389 O O . ALA A 1 178 ? 16.054 -3.657 -7.208 1.00 97.94 178 ALA A O 1
ATOM 1390 N N . PHE A 1 179 ? 13.897 -3.173 -6.703 1.00 97.75 179 PHE A N 1
ATOM 1391 C CA . PHE A 1 179 ? 13.854 -3.875 -5.431 1.00 97.75 179 PHE A CA 1
ATOM 1392 C C . PHE A 1 179 ? 13.281 -5.271 -5.635 1.00 97.75 179 PHE A C 1
ATOM 1394 O O . PHE A 1 179 ? 14.033 -6.245 -5.606 1.00 97.75 179 PHE A O 1
ATOM 1401 N N . GLU A 1 180 ? 11.999 -5.357 -5.978 1.00 97.81 180 GLU A N 1
ATOM 1402 C CA . GLU A 1 180 ? 11.290 -6.619 -6.188 1.00 97.81 180 GLU A CA 1
ATOM 1403 C C . GLU A 1 180 ? 10.098 -6.453 -7.151 1.00 97.81 180 GLU A C 1
ATOM 1405 O O . GLU A 1 180 ? 9.646 -5.325 -7.390 1.00 97.81 180 GLU A O 1
ATOM 1410 N N . PRO A 1 181 ? 9.592 -7.547 -7.751 1.00 98.44 181 PRO A N 1
ATOM 1411 C CA . PRO A 1 181 ? 8.290 -7.549 -8.410 1.00 98.44 181 PRO A CA 1
ATOM 1412 C C . PRO A 1 181 ? 7.190 -7.115 -7.433 1.00 98.44 181 PRO A C 1
ATOM 1414 O O . PRO A 1 181 ? 7.114 -7.619 -6.316 1.00 98.44 181 PRO A O 1
ATOM 1417 N N . ALA A 1 182 ? 6.281 -6.236 -7.858 1.00 98.75 182 ALA A N 1
ATOM 1418 C CA . ALA A 1 182 ? 5.251 -5.704 -6.959 1.00 98.75 182 ALA A CA 1
ATOM 1419 C C . ALA A 1 182 ? 4.308 -6.789 -6.412 1.00 98.75 182 ALA A C 1
ATOM 1421 O O . ALA A 1 182 ? 3.753 -6.641 -5.327 1.00 98.75 182 ALA A O 1
ATOM 1422 N N . ILE A 1 183 ? 4.143 -7.897 -7.140 1.00 98.75 183 ILE A N 1
ATOM 1423 C CA . ILE A 1 183 ? 3.320 -9.032 -6.712 1.00 98.75 183 ILE A CA 1
ATOM 1424 C C . ILE A 1 183 ? 3.786 -9.649 -5.383 1.00 98.75 183 ILE A C 1
ATOM 1426 O O . ILE A 1 183 ? 2.945 -10.149 -4.637 1.00 98.75 183 ILE A O 1
ATOM 1430 N N . ASP A 1 184 ? 5.080 -9.594 -5.062 1.00 98.44 184 ASP A N 1
ATOM 1431 C CA . ASP A 1 184 ? 5.623 -10.200 -3.843 1.00 98.44 184 ASP A CA 1
ATOM 1432 C C . ASP A 1 184 ? 5.186 -9.400 -2.606 1.00 98.44 184 ASP A C 1
ATOM 1434 O O . ASP A 1 184 ? 4.531 -9.950 -1.716 1.00 98.44 184 ASP A O 1
ATOM 1438 N N . THR A 1 185 ? 5.369 -8.076 -2.625 1.00 98.62 185 THR A N 1
ATOM 1439 C CA . THR A 1 185 ? 4.849 -7.172 -1.587 1.00 98.62 185 THR A CA 1
ATOM 1440 C C . THR A 1 185 ? 3.326 -7.248 -1.454 1.00 98.62 185 THR A C 1
ATOM 1442 O O . THR A 1 185 ? 2.779 -7.248 -0.351 1.00 98.62 185 THR A O 1
ATOM 1445 N N . MET A 1 186 ? 2.603 -7.327 -2.577 1.00 98.81 186 MET A N 1
ATOM 1446 C CA . MET A 1 186 ? 1.137 -7.400 -2.561 1.00 98.81 186 MET A CA 1
ATOM 1447 C C . MET A 1 186 ? 0.632 -8.700 -1.924 1.00 98.81 186 MET A C 1
ATOM 1449 O O . MET A 1 186 ? -0.410 -8.689 -1.271 1.00 98.81 186 MET A O 1
ATOM 1453 N N . LYS A 1 187 ? 1.376 -9.805 -2.053 1.00 98.81 187 LYS A N 1
ATOM 1454 C CA . LYS A 1 187 ? 1.079 -11.063 -1.352 1.00 98.81 187 LYS A CA 1
ATOM 1455 C C . LYS A 1 187 ? 1.364 -10.993 0.143 1.00 98.81 187 LYS A C 1
ATOM 1457 O O . LYS A 1 187 ? 0.627 -11.600 0.911 1.00 98.81 187 LYS A O 1
ATOM 1462 N N . GLU A 1 188 ? 2.381 -10.249 0.579 1.00 98.69 188 GLU A N 1
ATOM 1463 C CA . GLU A 1 188 ? 2.582 -9.993 2.013 1.00 98.69 188 GLU A CA 1
ATOM 1464 C C . GLU A 1 188 ? 1.388 -9.239 2.619 1.00 98.69 188 GLU A C 1
ATOM 1466 O O . GLU A 1 188 ? 0.894 -9.599 3.690 1.00 98.69 188 GLU A O 1
ATOM 1471 N N . ILE A 1 189 ? 0.880 -8.228 1.906 1.00 98.88 189 ILE A N 1
ATOM 1472 C CA . ILE A 1 189 ? -0.296 -7.454 2.328 1.00 98.88 189 ILE A CA 1
ATOM 1473 C C . ILE A 1 189 ? -1.555 -8.335 2.348 1.00 98.88 189 ILE A C 1
ATOM 1475 O O . ILE A 1 189 ? -2.334 -8.259 3.300 1.00 98.88 189 ILE A O 1
ATOM 1479 N N . GLU A 1 190 ? -1.757 -9.183 1.334 1.00 98.81 190 GLU A N 1
ATOM 1480 C CA . GLU A 1 190 ? -2.888 -10.121 1.294 1.00 98.81 190 GLU A CA 1
ATOM 1481 C C . GLU A 1 190 ? -2.836 -11.092 2.473 1.00 98.81 190 GLU A C 1
ATOM 1483 O O . GLU A 1 190 ? -3.809 -11.190 3.222 1.00 98.81 190 GLU A O 1
ATOM 1488 N N . ALA A 1 191 ? -1.682 -11.717 2.717 1.00 98.81 191 ALA A N 1
ATOM 1489 C CA . ALA A 1 191 ? -1.507 -12.654 3.819 1.00 98.81 191 ALA A CA 1
ATOM 1490 C C . ALA A 1 191 ? -1.790 -11.995 5.181 1.00 98.81 191 ALA A C 1
ATOM 1492 O O . ALA A 1 191 ? -2.412 -12.604 6.064 1.00 98.81 191 ALA A O 1
ATOM 1493 N N . PHE A 1 192 ? -1.378 -10.733 5.348 1.00 98.31 192 PHE A N 1
ATOM 1494 C CA . PHE A 1 192 ? -1.687 -9.942 6.534 1.00 98.31 192 PHE A CA 1
ATOM 1495 C C . PHE A 1 192 ? -3.195 -9.696 6.680 1.00 98.31 192 PHE A C 1
ATOM 1497 O O . PHE A 1 192 ? -3.751 -9.974 7.744 1.00 98.31 192 PHE A O 1
ATOM 1504 N N . LEU A 1 193 ? -3.878 -9.219 5.636 1.00 98.56 193 LEU A N 1
ATOM 1505 C CA . LEU A 1 193 ? -5.321 -8.950 5.680 1.00 98.56 193 LEU A CA 1
ATOM 1506 C C . LEU A 1 193 ? -6.148 -10.228 5.872 1.00 98.56 193 LEU A C 1
ATOM 1508 O O . LEU A 1 193 ? -7.158 -10.196 6.579 1.00 98.56 193 LEU A O 1
ATOM 1512 N N . SER A 1 194 ? -5.718 -11.345 5.293 1.00 98.44 194 SER A N 1
ATOM 1513 C CA . SER A 1 194 ? -6.350 -12.659 5.438 1.00 98.44 194 SER A CA 1
ATOM 1514 C C . SER A 1 194 ? -6.263 -13.175 6.880 1.00 98.44 194 SER A C 1
ATOM 1516 O O . SER A 1 194 ? -7.251 -13.632 7.457 1.00 98.44 194 SER A O 1
ATOM 1518 N N . THR A 1 195 ? -5.101 -13.008 7.521 1.00 97.81 195 THR A N 1
ATOM 1519 C CA . THR A 1 195 ? -4.872 -13.451 8.908 1.00 97.81 195 THR A CA 1
ATOM 1520 C C . THR A 1 195 ? -5.481 -12.501 9.945 1.00 97.81 195 THR A C 1
ATOM 1522 O O . THR A 1 195 ? -5.797 -12.920 11.060 1.00 97.81 195 THR A O 1
ATOM 1525 N N . ASN A 1 196 ? -5.677 -11.227 9.594 1.00 96.25 196 ASN A N 1
ATOM 1526 C CA . ASN A 1 196 ? -6.137 -10.192 10.515 1.00 96.25 196 ASN A CA 1
ATOM 1527 C C . ASN A 1 196 ? -7.457 -9.553 10.027 1.00 96.25 196 ASN A C 1
ATOM 1529 O O . ASN A 1 196 ? -7.450 -8.471 9.435 1.00 96.25 196 ASN A O 1
ATOM 1533 N N . PRO A 1 197 ? -8.621 -10.185 10.286 1.00 96.00 197 PRO A N 1
ATOM 1534 C CA . PRO A 1 197 ? -9.903 -9.792 9.691 1.00 96.00 197 PRO A CA 1
ATOM 1535 C C . PRO A 1 197 ? -10.437 -8.436 10.175 1.00 96.00 197 PRO A C 1
ATOM 1537 O O . PRO A 1 197 ? -11.329 -7.880 9.544 1.00 96.00 197 PRO A O 1
ATOM 1540 N N . SER A 1 198 ? -9.919 -7.897 11.283 1.00 94.19 198 SER A N 1
ATOM 1541 C CA . SER A 1 198 ? -10.303 -6.580 11.808 1.00 94.19 198 SER A CA 1
ATOM 1542 C C . SER A 1 198 ? -9.503 -5.416 11.227 1.00 94.19 198 SER A C 1
ATOM 1544 O O . SER A 1 198 ? -9.836 -4.269 11.512 1.00 94.19 198 SER A O 1
ATOM 1546 N N . GLU A 1 199 ? -8.437 -5.690 10.476 1.00 95.31 199 GLU A N 1
ATOM 1547 C CA . GLU A 1 199 ? -7.480 -4.667 10.054 1.00 95.31 199 GLU A CA 1
ATOM 1548 C C . GLU A 1 199 ? -7.852 -4.079 8.702 1.00 95.31 199 GLU A C 1
ATOM 1550 O O . GLU A 1 199 ? -8.395 -4.774 7.841 1.00 95.31 199 GLU A O 1
ATOM 1555 N N . ILE A 1 200 ? -7.492 -2.810 8.519 1.00 96.94 200 ILE A N 1
ATOM 1556 C CA . ILE A 1 200 ? -7.575 -2.084 7.253 1.00 96.94 200 ILE A CA 1
ATOM 1557 C C . ILE A 1 200 ? -6.168 -1.608 6.888 1.00 96.94 200 ILE A C 1
ATOM 1559 O O . ILE A 1 200 ? -5.459 -1.074 7.741 1.00 96.94 200 ILE A O 1
ATOM 1563 N N . VAL A 1 201 ? -5.769 -1.778 5.629 1.00 97.75 201 VAL A N 1
ATOM 1564 C CA . VAL A 1 201 ? -4.488 -1.297 5.094 1.00 97.75 201 VAL A CA 1
ATOM 1565 C C . VAL A 1 201 ? -4.743 -0.265 4.000 1.00 97.75 201 VAL A C 1
ATOM 1567 O O . VAL A 1 201 ? -5.642 -0.421 3.173 1.00 97.75 201 VAL A O 1
ATOM 1570 N N . THR A 1 202 ? -3.942 0.798 3.992 1.00 97.75 202 THR A N 1
ATOM 1571 C CA . THR A 1 202 ? -3.951 1.818 2.937 1.00 97.75 202 THR A CA 1
ATOM 1572 C C . THR A 1 202 ? -2.681 1.733 2.099 1.00 97.75 202 THR A C 1
ATOM 1574 O O . THR A 1 202 ? -1.581 1.685 2.639 1.00 97.75 202 THR A O 1
ATOM 1577 N N . LEU A 1 203 ? -2.809 1.755 0.778 1.00 98.44 203 LEU A N 1
ATOM 1578 C CA . LEU A 1 203 ? -1.682 1.841 -0.146 1.00 98.44 203 LEU A CA 1
ATOM 1579 C C . LEU A 1 203 ? -1.695 3.197 -0.841 1.00 98.44 203 LEU A C 1
ATOM 1581 O O . LEU A 1 203 ? -2.740 3.650 -1.309 1.00 98.44 203 LEU A O 1
ATOM 1585 N N . ILE A 1 204 ? -0.531 3.833 -0.917 1.00 97.31 204 ILE A N 1
ATOM 1586 C CA . ILE A 1 204 ? -0.327 5.090 -1.636 1.00 97.31 204 ILE A CA 1
ATOM 1587 C C . ILE A 1 204 ? 0.721 4.817 -2.711 1.00 97.31 204 ILE A C 1
ATOM 1589 O O . ILE A 1 204 ? 1.878 4.540 -2.401 1.00 97.31 204 ILE A O 1
ATOM 1593 N N . LEU A 1 205 ? 0.300 4.839 -3.970 1.00 98.19 205 LEU A N 1
ATOM 1594 C CA . LEU A 1 205 ? 1.141 4.469 -5.098 1.00 98.19 205 LEU A CA 1
ATOM 1595 C C . LEU A 1 205 ? 1.722 5.721 -5.754 1.00 98.19 205 LEU A C 1
ATOM 1597 O O . LEU A 1 205 ? 0.987 6.504 -6.364 1.00 98.19 205 LEU A O 1
ATOM 1601 N N . GLU A 1 206 ? 3.043 5.877 -5.684 1.00 96.88 206 GLU A N 1
ATOM 1602 C CA . GLU A 1 206 ? 3.753 6.738 -6.625 1.00 96.88 206 GLU A CA 1
ATOM 1603 C C . GLU A 1 206 ? 3.849 5.980 -7.956 1.00 96.88 206 GLU A C 1
ATOM 1605 O O . GLU A 1 206 ? 4.666 5.080 -8.152 1.00 96.88 206 GLU A O 1
ATOM 1610 N N . ASP A 1 207 ? 2.900 6.266 -8.842 1.00 97.81 207 ASP A N 1
ATOM 1611 C CA . ASP A 1 207 ? 2.598 5.440 -10.003 1.00 97.81 207 ASP A CA 1
ATOM 1612 C C . ASP A 1 207 ? 3.309 5.934 -11.271 1.00 97.81 207 ASP A C 1
ATOM 1614 O O . ASP A 1 207 ? 3.041 7.018 -11.794 1.00 97.81 207 ASP A O 1
ATOM 1618 N N . TYR A 1 208 ? 4.211 5.094 -11.781 1.00 98.31 208 TYR A N 1
ATOM 1619 C CA . TYR A 1 208 ? 4.892 5.250 -13.064 1.00 98.31 208 TYR A CA 1
ATOM 1620 C C . TYR A 1 208 ? 4.506 4.157 -14.077 1.00 98.31 208 TYR A C 1
ATOM 1622 O O . TYR A 1 208 ? 5.103 4.085 -15.155 1.00 98.31 208 TYR A O 1
ATOM 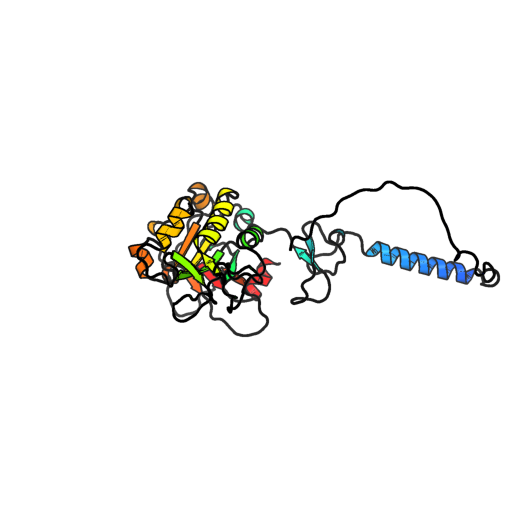1630 N N . VAL A 1 209 ? 3.499 3.330 -13.778 1.00 98.38 209 VAL A N 1
ATOM 1631 C CA . VAL A 1 209 ? 3.016 2.223 -14.618 1.00 98.38 209 VAL A CA 1
ATOM 1632 C C . VAL A 1 209 ? 2.198 2.766 -15.794 1.00 98.38 209 VAL A C 1
ATOM 1634 O O . VAL A 1 209 ? 1.066 3.239 -15.654 1.00 98.38 209 VAL A O 1
ATOM 1637 N N . GLN A 1 210 ? 2.756 2.658 -16.997 1.00 97.12 210 GLN A N 1
ATOM 1638 C CA . GLN A 1 210 ? 2.125 3.048 -18.260 1.00 97.12 210 GLN A CA 1
ATOM 1639 C C . GLN A 1 210 ? 1.357 1.897 -18.912 1.00 97.12 210 GLN A C 1
ATOM 1641 O O . GLN A 1 210 ? 0.442 2.146 -19.702 1.00 97.12 210 GLN A O 1
ATOM 1646 N N . ALA A 1 211 ? 1.710 0.645 -18.606 1.00 97.12 211 ALA A N 1
ATOM 1647 C CA . ALA A 1 211 ? 0.990 -0.517 -19.106 1.00 97.12 211 ALA A CA 1
ATOM 1648 C C . ALA A 1 211 ? -0.503 -0.441 -18.735 1.00 97.12 211 ALA A C 1
ATOM 1650 O O . ALA A 1 211 ? -0.877 -0.231 -17.577 1.00 97.12 211 ALA A O 1
ATOM 1651 N N . ALA A 1 212 ? -1.371 -0.623 -19.734 1.00 96.25 212 ALA A N 1
ATOM 1652 C CA . ALA A 1 212 ? -2.813 -0.623 -19.525 1.00 96.25 212 ALA A CA 1
ATOM 1653 C C . ALA A 1 212 ? -3.206 -1.764 -18.576 1.00 96.25 212 ALA A C 1
ATOM 1655 O O . ALA A 1 212 ? -2.868 -2.920 -18.832 1.00 96.25 212 ALA A O 1
ATOM 1656 N N . ASN A 1 213 ? -3.933 -1.437 -17.504 1.00 96.94 213 ASN A N 1
ATOM 1657 C CA . ASN A 1 213 ? -4.345 -2.373 -16.453 1.00 96.94 213 ASN A CA 1
ATOM 1658 C C . ASN A 1 213 ? -3.178 -3.063 -15.722 1.00 96.94 213 ASN A C 1
ATOM 1660 O O . ASN A 1 213 ? -3.380 -4.124 -15.132 1.00 96.94 213 ASN A O 1
ATOM 1664 N N . GLY A 1 214 ? -1.964 -2.498 -15.761 1.00 97.81 214 GLY A N 1
ATOM 1665 C CA . GLY A 1 214 ? -0.794 -3.087 -15.102 1.00 97.81 214 GLY A CA 1
ATOM 1666 C C . GLY A 1 214 ? -0.998 -3.251 -13.594 1.00 97.81 214 GLY A C 1
ATOM 1667 O O . GLY A 1 214 ? -0.780 -4.335 -13.060 1.00 97.81 214 GLY A O 1
ATOM 1668 N N . LEU A 1 215 ? -1.509 -2.217 -12.918 1.00 98.44 215 LEU A N 1
ATOM 1669 C CA . LEU A 1 215 ? -1.803 -2.273 -11.482 1.00 98.44 215 LEU A CA 1
ATOM 1670 C C . LEU A 1 215 ? -2.993 -3.192 -11.189 1.00 98.44 215 LEU A C 1
ATOM 1672 O O . LEU A 1 215 ? -2.909 -4.044 -10.306 1.00 98.44 215 LEU A O 1
ATOM 1676 N N . THR A 1 216 ? -4.073 -3.075 -11.968 1.00 97.56 216 THR A N 1
ATOM 1677 C CA . THR A 1 216 ? -5.252 -3.951 -11.852 1.00 97.56 216 THR A CA 1
ATOM 1678 C C . THR A 1 216 ? -4.875 -5.432 -11.952 1.00 97.56 216 THR A C 1
ATOM 1680 O O . THR A 1 216 ? -5.368 -6.249 -11.173 1.00 97.56 216 THR A O 1
ATOM 1683 N N . LYS A 1 217 ? -3.972 -5.790 -12.877 1.00 98.25 217 LYS A N 1
ATOM 1684 C CA . LYS A 1 217 ? -3.448 -7.155 -13.025 1.00 98.25 217 LYS A CA 1
ATOM 1685 C C . LYS A 1 217 ? -2.786 -7.629 -11.730 1.00 98.25 217 LYS A C 1
ATOM 1687 O O . LYS A 1 217 ? -3.146 -8.696 -11.242 1.00 98.25 217 LYS A O 1
ATOM 1692 N N . VAL A 1 218 ? -1.878 -6.836 -11.155 1.00 98.44 218 VA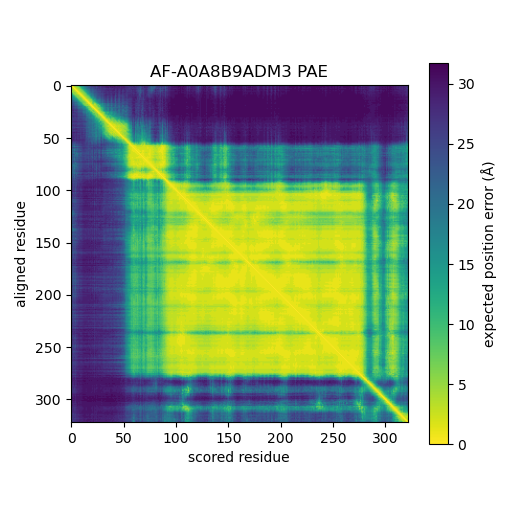L A N 1
ATOM 1693 C CA . VAL A 1 218 ? -1.166 -7.201 -9.917 1.00 98.44 218 VAL A CA 1
ATOM 1694 C C . VAL A 1 218 ? -2.132 -7.390 -8.748 1.00 98.44 218 VAL A C 1
ATOM 1696 O O . VAL A 1 218 ? -2.026 -8.385 -8.038 1.00 98.44 218 VAL A O 1
ATOM 1699 N N . PHE A 1 219 ? -3.097 -6.482 -8.561 1.00 98.69 219 PHE A N 1
ATOM 1700 C CA . PHE A 1 219 ? -4.088 -6.604 -7.483 1.00 98.69 219 PHE A CA 1
ATOM 1701 C C . PHE A 1 219 ? -4.997 -7.826 -7.644 1.00 98.69 219 PHE A C 1
ATOM 1703 O O . PHE A 1 219 ? -5.381 -8.454 -6.656 1.00 98.69 219 PHE A O 1
ATOM 1710 N N . ASN A 1 220 ? -5.349 -8.174 -8.882 1.00 98.44 220 ASN A N 1
ATOM 1711 C CA . ASN A 1 220 ? -6.125 -9.374 -9.162 1.00 98.44 220 ASN A CA 1
ATOM 1712 C C . ASN A 1 220 ? -5.311 -10.647 -8.883 1.00 98.44 220 ASN A C 1
ATOM 1714 O O . ASN A 1 220 ? -5.813 -11.577 -8.260 1.00 98.44 220 ASN A O 1
ATOM 1718 N N . GLU A 1 221 ? -4.050 -10.688 -9.320 1.00 98.56 221 GLU A N 1
ATOM 1719 C CA . GLU A 1 221 ? -3.162 -11.841 -9.128 1.00 98.56 221 GLU A CA 1
ATOM 1720 C C . GLU A 1 221 ? -2.736 -12.042 -7.668 1.00 98.56 221 GLU A C 1
ATOM 1722 O O . GLU A 1 221 ? -2.472 -13.177 -7.265 1.00 98.56 221 GLU A O 1
ATOM 1727 N N . SER A 1 222 ? -2.682 -10.973 -6.869 1.00 98.62 222 SER A N 1
ATOM 1728 C CA . SER A 1 222 ? -2.385 -11.064 -5.437 1.00 98.62 222 SER A CA 1
ATOM 1729 C C . SER A 1 222 ? -3.578 -11.511 -4.594 1.00 98.62 222 SER A C 1
ATOM 1731 O O . SER A 1 222 ? -3.359 -11.948 -3.475 1.00 98.62 222 SER A O 1
ATOM 1733 N N . GLY A 1 223 ? -4.813 -11.412 -5.105 1.00 98.62 223 GLY A N 1
ATOM 1734 C CA . GLY A 1 223 ? -6.047 -11.671 -4.347 1.00 98.62 223 GLY A CA 1
ATOM 1735 C C . GLY A 1 223 ? -6.594 -10.450 -3.594 1.00 98.62 223 GLY A C 1
ATOM 1736 O O . GLY A 1 223 ? -7.683 -10.501 -3.029 1.00 98.62 223 GLY A O 1
ATOM 1737 N N . LEU A 1 224 ? -5.898 -9.312 -3.644 1.00 98.75 224 LEU A N 1
ATOM 1738 C CA . LEU A 1 224 ? -6.249 -8.106 -2.890 1.00 98.75 224 LEU A CA 1
ATOM 1739 C C . LEU A 1 224 ? -7.564 -7.439 -3.318 1.00 98.75 224 LEU A C 1
ATOM 1741 O O . LEU A 1 224 ? -8.133 -6.671 -2.539 1.00 98.75 224 LEU A O 1
ATOM 1745 N N . LEU A 1 225 ? -8.077 -7.735 -4.519 1.00 98.12 225 LEU A N 1
ATOM 1746 C CA . LEU A 1 225 ? -9.388 -7.236 -4.952 1.00 98.12 225 LEU A CA 1
ATOM 1747 C C . LEU A 1 225 ? -10.537 -7.697 -4.039 1.00 98.12 225 LEU A C 1
ATOM 1749 O O . LEU A 1 225 ? -11.559 -7.020 -3.978 1.00 98.12 225 LEU A O 1
ATOM 1753 N N . GLU A 1 226 ? -10.364 -8.794 -3.293 1.00 98.19 226 GLU A N 1
ATOM 1754 C CA . GLU A 1 226 ? -11.327 -9.251 -2.282 1.00 98.19 226 GLU A CA 1
ATOM 1755 C C . GLU A 1 226 ? -11.568 -8.206 -1.177 1.00 98.19 226 GLU A C 1
ATOM 1757 O O . GLU A 1 226 ? -12.672 -8.122 -0.635 1.00 98.19 226 GLU A O 1
ATOM 1762 N N . TYR A 1 227 ? -10.551 -7.395 -0.866 1.00 98.69 227 TYR A N 1
ATOM 1763 C CA . TYR A 1 227 ? -10.582 -6.412 0.216 1.00 98.69 227 TYR A CA 1
ATOM 1764 C C . TYR A 1 227 ? -10.858 -4.981 -0.261 1.00 98.69 227 TYR A C 1
ATOM 1766 O O . TYR A 1 227 ? -10.875 -4.049 0.544 1.00 98.69 227 TYR A O 1
ATOM 1774 N N . TRP A 1 228 ? -11.031 -4.776 -1.565 1.00 98.44 228 TRP A N 1
ATOM 1775 C CA . TRP A 1 228 ? -10.987 -3.459 -2.194 1.00 98.44 228 TRP A CA 1
ATOM 1776 C C . TRP A 1 228 ? -12.114 -2.525 -1.735 1.00 98.44 228 TRP A C 1
ATOM 1778 O O . TRP A 1 228 ? -13.296 -2.846 -1.856 1.00 98.44 228 TRP A O 1
ATOM 1788 N N . PHE A 1 229 ? -11.762 -1.326 -1.267 1.00 98.25 229 PHE A N 1
ATOM 1789 C CA . PHE A 1 229 ? -12.718 -0.252 -1.012 1.00 98.25 229 PHE A CA 1
ATOM 1790 C C . PHE A 1 229 ? -12.969 0.544 -2.309 1.00 98.25 229 PHE A C 1
ATOM 1792 O O . PHE A 1 229 ? -12.059 1.213 -2.807 1.00 98.25 229 PHE A O 1
ATOM 1799 N N . PRO A 1 230 ? -14.187 0.518 -2.881 1.00 96.25 230 PRO A N 1
ATOM 1800 C CA . PRO A 1 230 ? -14.440 1.100 -4.196 1.00 96.25 230 PRO A CA 1
ATOM 1801 C C . PRO A 1 230 ? -14.529 2.632 -4.160 1.00 96.25 230 PRO A C 1
ATOM 1803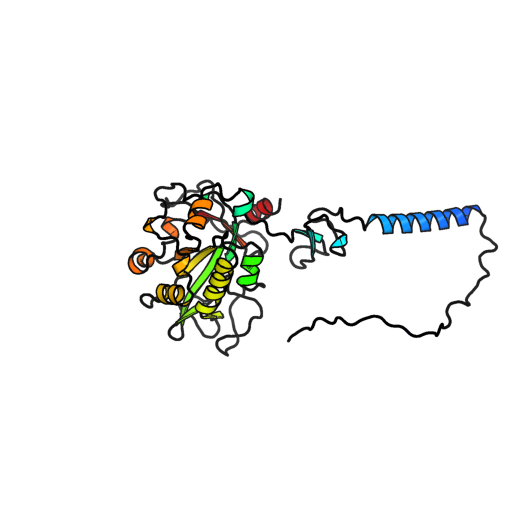 O O . PRO A 1 230 ? -15.135 3.217 -3.260 1.00 96.25 230 PRO A O 1
ATOM 1806 N N . VAL A 1 231 ? -14.023 3.288 -5.213 1.00 95.81 231 VAL A N 1
ATOM 1807 C CA . VAL A 1 231 ? -14.082 4.755 -5.394 1.00 95.81 231 VAL A CA 1
ATOM 1808 C C . VAL A 1 231 ? -15.511 5.298 -5.306 1.00 95.81 231 VAL A C 1
ATOM 1810 O O . VAL A 1 231 ? -15.724 6.378 -4.760 1.00 95.81 231 VAL A O 1
ATOM 1813 N N . SER A 1 232 ? -16.506 4.545 -5.786 1.00 94.75 232 SER A N 1
ATOM 1814 C CA . SER A 1 232 ? -17.923 4.935 -5.726 1.00 94.75 232 SER A CA 1
ATOM 1815 C C . SER A 1 232 ? -18.446 5.143 -4.304 1.00 94.75 232 SER A C 1
ATOM 1817 O O . SER A 1 232 ? -19.437 5.846 -4.126 1.00 94.75 232 SER A O 1
ATOM 1819 N N . ASN A 1 233 ? -17.797 4.532 -3.310 1.00 94.56 233 ASN A N 1
ATOM 1820 C CA . ASN A 1 233 ? -18.178 4.619 -1.904 1.00 94.56 233 ASN A CA 1
ATOM 1821 C C . ASN A 1 233 ? -17.280 5.589 -1.122 1.00 94.56 233 ASN A C 1
ATOM 1823 O O . ASN A 1 233 ? -17.466 5.745 0.085 1.00 94.56 233 ASN A O 1
ATOM 1827 N N . MET A 1 234 ? -16.295 6.220 -1.772 1.00 94.00 234 MET A N 1
ATOM 1828 C CA . MET A 1 234 ? -15.448 7.216 -1.121 1.00 94.00 234 MET A CA 1
ATOM 1829 C C . MET A 1 234 ? -16.217 8.534 -0.956 1.00 94.00 234 MET A C 1
ATOM 1831 O O . MET A 1 234 ? -16.870 8.980 -1.907 1.00 94.00 234 MET A O 1
ATOM 1835 N N . PRO A 1 235 ? -16.137 9.180 0.221 1.00 90.12 235 PRO A N 1
ATOM 1836 C CA . PRO A 1 235 ? -16.864 10.414 0.488 1.00 90.12 235 PRO A CA 1
ATOM 1837 C C . PRO A 1 235 ? -16.381 11.570 -0.392 1.00 90.12 235 PRO A C 1
ATOM 1839 O O . PRO A 1 235 ? -15.271 11.567 -0.936 1.00 90.12 235 PRO A O 1
ATOM 1842 N N . GLN A 1 236 ? -17.231 12.587 -0.515 1.00 84.69 236 GLN A N 1
ATOM 1843 C CA . GLN A 1 236 ? -16.951 13.813 -1.257 1.00 84.69 236 GLN A CA 1
ATOM 1844 C C . GLN A 1 236 ? -17.189 15.040 -0.371 1.00 84.69 236 GLN A C 1
ATOM 1846 O O . GLN A 1 236 ? -17.788 14.960 0.693 1.00 84.69 236 GLN A O 1
ATOM 1851 N N . ASN A 1 237 ? -16.709 16.199 -0.819 1.00 80.38 237 ASN A N 1
ATOM 1852 C CA . ASN A 1 237 ? -16.822 17.493 -0.144 1.00 80.38 237 ASN A CA 1
ATOM 1853 C C . ASN A 1 237 ? -16.428 17.529 1.353 1.00 80.38 237 ASN A C 1
ATOM 1855 O O . ASN A 1 237 ? -16.971 18.328 2.112 1.00 80.38 237 ASN A O 1
ATOM 1859 N N . GLY A 1 238 ? -15.468 16.707 1.780 1.00 74.75 238 GLY A N 1
ATOM 1860 C CA . GLY A 1 238 ? -14.966 16.670 3.156 1.00 74.75 238 GLY A CA 1
ATOM 1861 C C . GLY A 1 238 ? -15.835 15.865 4.120 1.00 74.75 238 GLY A C 1
ATOM 1862 O O . GLY A 1 238 ? -15.610 15.949 5.327 1.00 74.75 238 GLY A O 1
ATOM 1863 N N . GLU A 1 239 ? -16.811 15.111 3.611 1.00 86.25 239 GLU A N 1
ATOM 1864 C CA . GLU A 1 239 ? -17.641 14.228 4.425 1.00 86.25 239 GLU A CA 1
ATOM 1865 C C . GLU A 1 239 ? -16.820 13.122 5.097 1.00 86.25 239 GLU A C 1
ATOM 1867 O O . GLU A 1 239 ? -15.713 12.763 4.677 1.00 86.25 239 GLU A O 1
ATOM 1872 N N . ASP A 1 240 ? -17.382 12.595 6.181 1.00 89.44 240 ASP A N 1
ATOM 1873 C CA . ASP A 1 240 ? -16.782 11.494 6.912 1.00 89.44 240 ASP A C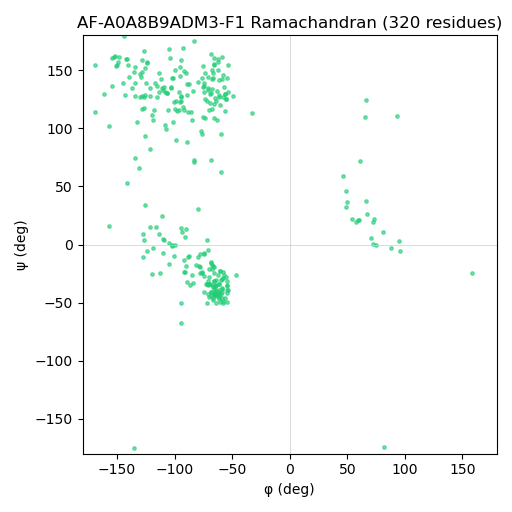A 1
ATOM 1874 C C . ASP A 1 240 ? -16.792 10.211 6.074 1.00 89.44 240 ASP A C 1
ATOM 1876 O O . ASP A 1 240 ? -17.735 9.916 5.338 1.00 89.44 240 ASP A O 1
ATOM 1880 N N . TRP A 1 241 ? -15.712 9.442 6.197 1.00 94.19 241 TRP A N 1
ATOM 1881 C CA . TRP A 1 241 ? -15.641 8.101 5.626 1.00 94.19 241 TRP A CA 1
ATOM 1882 C C . TRP A 1 241 ? -16.595 7.159 6.374 1.00 94.19 241 TRP A C 1
ATOM 1884 O O . TRP A 1 241 ? -17.021 7.472 7.490 1.00 94.19 241 TRP A O 1
ATOM 1894 N N . PRO A 1 242 ? -16.923 5.980 5.818 1.00 95.56 242 PRO A N 1
ATOM 1895 C CA . PRO A 1 242 ? -17.668 4.981 6.569 1.00 95.56 242 PRO A CA 1
ATOM 1896 C C . PRO A 1 242 ? -17.000 4.648 7.908 1.00 95.56 242 PRO A C 1
ATOM 1898 O O . PRO A 1 242 ? -15.784 4.796 8.086 1.00 95.56 242 PRO A O 1
ATOM 1901 N N . LEU A 1 243 ? -17.816 4.189 8.855 1.00 95.88 243 LEU A N 1
ATOM 1902 C CA . LEU A 1 243 ? -17.321 3.711 10.138 1.00 95.88 243 LEU A CA 1
ATOM 1903 C C . LEU A 1 243 ? -16.406 2.509 9.907 1.00 95.88 243 LEU A C 1
ATOM 1905 O O . LEU A 1 243 ? -16.688 1.653 9.063 1.00 95.88 243 LEU A O 1
ATOM 1909 N N . VAL A 1 244 ? -15.318 2.417 10.671 1.00 96.06 244 VAL A N 1
ATOM 1910 C CA . VAL A 1 244 ? -14.358 1.314 10.513 1.00 96.06 244 VAL A CA 1
ATOM 1911 C C . VAL A 1 244 ? -15.031 -0.041 10.728 1.00 96.06 244 VAL A C 1
ATOM 1913 O O . VAL A 1 244 ? -14.753 -0.983 9.989 1.00 96.06 244 VAL A O 1
ATOM 1916 N N . HIS A 1 245 ? -15.978 -0.148 11.666 1.00 96.31 245 HIS A N 1
ATOM 1917 C CA . HIS A 1 245 ? -16.729 -1.392 11.851 1.00 96.31 245 HIS A CA 1
ATOM 1918 C C . HIS A 1 245 ? -17.544 -1.791 10.611 1.00 96.31 245 HIS A C 1
ATOM 1920 O O . HIS A 1 245 ? -17.668 -2.983 10.330 1.00 96.31 245 HIS A O 1
ATOM 1926 N N . ASP A 1 246 ? -18.075 -0.828 9.852 1.00 97.50 246 ASP A N 1
ATOM 1927 C CA . ASP A 1 246 ? -18.835 -1.096 8.629 1.00 97.50 246 ASP A CA 1
ATOM 1928 C C . ASP A 1 246 ? -17.905 -1.503 7.492 1.00 97.50 246 ASP A C 1
ATOM 1930 O O . ASP A 1 246 ? -18.203 -2.444 6.758 1.00 97.50 246 ASP A O 1
ATOM 1934 N N . MET A 1 247 ? -16.754 -0.842 7.363 1.00 97.88 247 MET A N 1
ATOM 1935 C CA . MET A 1 247 ? -15.731 -1.218 6.386 1.00 97.88 247 MET A CA 1
ATOM 1936 C C . MET A 1 247 ? -15.261 -2.657 6.599 1.00 97.88 247 MET A C 1
ATOM 1938 O O . MET A 1 247 ? -15.279 -3.453 5.663 1.00 97.88 247 MET A O 1
ATOM 1942 N N . VAL A 1 248 ? -14.933 -3.013 7.844 1.00 97.38 248 VAL A N 1
ATOM 1943 C CA . VAL A 1 248 ? -14.540 -4.374 8.231 1.00 97.38 248 VAL A CA 1
ATOM 1944 C C . VAL A 1 248 ? -15.664 -5.376 7.960 1.00 97.38 248 VAL A C 1
ATOM 1946 O O . VAL A 1 248 ? -15.419 -6.411 7.346 1.00 97.38 248 VAL A O 1
ATOM 1949 N N . SER A 1 249 ? -16.903 -5.062 8.353 1.00 97.19 249 SER A N 1
ATOM 1950 C CA . SER A 1 249 ? -18.052 -5.966 8.168 1.00 97.19 249 SER A CA 1
ATOM 1951 C C . SER A 1 249 ? -18.376 -6.232 6.695 1.00 97.19 249 SER A C 1
ATOM 1953 O O . SER A 1 249 ? -18.847 -7.315 6.359 1.00 97.19 249 SER A O 1
ATOM 1955 N N . ASN A 1 250 ? -18.105 -5.265 5.815 1.00 97.88 250 ASN A N 1
ATOM 1956 C CA . ASN A 1 250 ? -18.266 -5.402 4.365 1.00 97.88 250 ASN A CA 1
ATOM 1957 C C . ASN A 1 250 ? -16.996 -5.906 3.657 1.00 97.88 250 ASN A C 1
ATOM 1959 O O . ASN A 1 250 ? -16.956 -5.932 2.432 1.00 97.88 250 ASN A O 1
ATOM 1963 N N . ASN A 1 251 ? -15.958 -6.287 4.409 1.00 98.12 251 ASN A N 1
ATOM 1964 C CA . ASN A 1 251 ? -14.647 -6.689 3.902 1.00 98.12 251 ASN A CA 1
ATOM 1965 C C . ASN A 1 251 ? -13.945 -5.628 3.028 1.00 98.12 251 ASN A C 1
ATOM 1967 O O . ASN A 1 251 ? -13.005 -5.951 2.316 1.00 98.12 251 ASN A O 1
ATOM 1971 N N . HIS A 1 252 ? -14.332 -4.352 3.113 1.00 98.25 252 HIS A N 1
ATOM 1972 C CA . HIS A 1 252 ? -13.645 -3.255 2.430 1.00 98.25 252 HIS A CA 1
ATOM 1973 C C . HIS A 1 252 ? -12.437 -2.789 3.257 1.00 98.25 252 HIS A C 1
ATOM 1975 O O . HIS A 1 252 ? -12.469 -1.750 3.919 1.00 98.25 252 HIS A O 1
ATOM 1981 N N . ARG A 1 253 ? -11.389 -3.611 3.269 1.00 98.19 253 ARG A N 1
ATOM 1982 C CA . ARG A 1 253 ? -10.228 -3.510 4.165 1.00 98.19 253 ARG A CA 1
ATOM 1983 C C . ARG A 1 253 ? -8.930 -3.090 3.472 1.00 98.19 253 ARG A C 1
ATOM 1985 O O . ARG A 1 253 ? -7.889 -3.012 4.116 1.00 98.19 253 ARG A O 1
ATOM 1992 N N . LEU A 1 254 ? -8.994 -2.773 2.185 1.00 98.69 254 LEU A N 1
ATOM 1993 C CA . LEU A 1 254 ? -7.892 -2.232 1.406 1.00 98.69 254 LEU A CA 1
ATOM 1994 C C . LEU A 1 254 ? -8.327 -0.941 0.711 1.00 98.69 254 LEU A C 1
ATOM 1996 O O . LEU A 1 254 ? -9.210 -0.958 -0.146 1.00 98.69 254 LEU A O 1
ATOM 2000 N N . ILE A 1 255 ? -7.684 0.172 1.051 1.00 98.19 255 ILE A N 1
ATOM 2001 C CA . ILE A 1 255 ? -7.863 1.452 0.357 1.00 98.19 255 ILE A CA 1
ATOM 2002 C C . ILE A 1 255 ? -6.614 1.716 -0.475 1.00 98.19 255 ILE A C 1
ATOM 2004 O O . ILE A 1 255 ? -5.507 1.639 0.047 1.00 98.19 255 ILE A O 1
ATOM 2008 N N . VAL A 1 256 ? -6.773 2.046 -1.756 1.00 98.38 256 VAL A N 1
ATOM 2009 C CA . VAL A 1 256 ? -5.636 2.284 -2.655 1.00 98.38 256 VAL A CA 1
ATOM 2010 C C . VAL A 1 256 ? -5.765 3.635 -3.336 1.00 98.38 256 VAL A C 1
ATOM 2012 O O . VAL A 1 256 ? -6.777 3.934 -3.974 1.00 98.38 256 VAL A O 1
ATOM 2015 N N . PHE A 1 257 ? -4.704 4.425 -3.218 1.00 97.69 257 PHE A N 1
ATOM 2016 C CA . PHE A 1 257 ? -4.536 5.708 -3.879 1.00 97.69 257 PHE A CA 1
ATOM 2017 C C . PHE A 1 257 ? -3.405 5.648 -4.906 1.00 97.69 257 PHE A C 1
ATOM 2019 O O . PHE A 1 257 ? -2.420 4.948 -4.704 1.00 97.69 257 PHE A O 1
ATOM 2026 N N . THR A 1 258 ? -3.526 6.415 -5.987 1.00 97.75 258 THR A N 1
ATOM 2027 C CA . THR A 1 258 ? -2.495 6.578 -7.026 1.00 97.75 258 THR A CA 1
ATOM 2028 C C . THR A 1 258 ? -2.204 8.053 -7.286 1.00 97.75 258 THR A C 1
ATOM 2030 O O . THR A 1 258 ? -3.094 8.911 -7.194 1.00 97.75 258 THR A O 1
ATOM 2033 N N . SER A 1 259 ? -0.957 8.351 -7.647 1.00 95.81 259 SER A N 1
ATOM 2034 C CA . SER A 1 259 ? -0.508 9.676 -8.069 1.00 95.81 259 SER A CA 1
ATOM 2035 C C . SER A 1 259 ? -0.972 10.070 -9.484 1.00 95.81 259 SER A C 1
ATOM 2037 O O . SER A 1 259 ? -0.809 11.232 -9.867 1.00 95.81 259 SER A O 1
ATOM 2039 N N . ILE A 1 260 ? -1.598 9.159 -10.246 1.00 97.00 260 ILE A N 1
ATOM 2040 C CA . ILE A 1 260 ? -2.049 9.385 -11.630 1.00 97.00 260 ILE A CA 1
ATOM 2041 C C . ILE A 1 260 ? -3.573 9.554 -11.709 1.00 97.00 260 ILE A C 1
ATOM 2043 O O . ILE A 1 260 ? -4.340 8.627 -11.468 1.00 97.00 260 ILE A O 1
ATOM 2047 N N . GLU A 1 261 ? -4.032 10.738 -12.123 1.00 96.56 261 GLU A N 1
ATOM 2048 C CA . GLU A 1 261 ? -5.463 11.092 -12.147 1.00 96.56 261 GLU A CA 1
ATOM 2049 C C . GLU A 1 261 ? -6.311 10.168 -13.035 1.00 96.56 261 GLU A C 1
ATOM 2051 O O . GLU A 1 261 ? -7.386 9.725 -12.630 1.00 96.56 261 GLU A O 1
ATOM 2056 N N . SER A 1 262 ? -5.817 9.819 -14.225 1.00 96.94 262 SER A N 1
ATOM 2057 C CA . SER A 1 262 ? -6.564 9.004 -15.193 1.00 96.94 262 SER A CA 1
ATOM 2058 C C . SER A 1 262 ? -6.836 7.571 -14.722 1.00 96.94 262 SER A C 1
ATOM 2060 O O . SER A 1 262 ? -7.751 6.924 -15.238 1.00 96.94 262 SER A O 1
ATOM 2062 N N . LYS A 1 263 ? -6.083 7.058 -13.740 1.00 97.62 263 LYS A N 1
ATOM 2063 C CA . LYS A 1 263 ? -6.252 5.703 -13.186 1.00 97.62 263 LYS A CA 1
ATOM 2064 C C . LYS A 1 263 ? -7.534 5.552 -12.373 1.00 97.62 263 LYS A C 1
ATOM 2066 O O . LYS A 1 263 ? -8.047 4.442 -12.259 1.00 97.62 263 LYS A O 1
ATOM 2071 N N . GLN A 1 264 ? -8.107 6.656 -11.896 1.00 96.88 264 GLN A N 1
ATOM 2072 C CA . GLN A 1 264 ? -9.406 6.624 -11.231 1.00 96.88 264 GLN A CA 1
ATOM 2073 C C . GLN A 1 264 ? -10.518 6.186 -12.179 1.00 96.88 264 GLN A C 1
ATOM 2075 O O . GLN A 1 264 ? -11.322 5.332 -11.818 1.00 96.88 264 GLN A O 1
ATOM 2080 N N . ASP A 1 265 ? -10.527 6.715 -13.402 1.00 96.19 265 ASP A N 1
ATOM 2081 C CA . ASP A 1 265 ? -11.556 6.382 -14.388 1.00 96.19 265 ASP A CA 1
ATOM 2082 C C . ASP A 1 265 ? -11.225 5.094 -15.153 1.00 96.19 265 ASP A C 1
ATOM 2084 O O . ASP A 1 265 ? -12.126 4.352 -15.538 1.00 96.19 265 ASP A O 1
ATOM 2088 N N . THR A 1 266 ? -9.938 4.823 -15.391 1.00 96.62 266 THR A N 1
ATOM 2089 C CA . THR A 1 266 ? -9.506 3.680 -16.215 1.00 96.62 266 THR A CA 1
ATOM 2090 C C . THR A 1 266 ? -9.355 2.376 -15.436 1.00 96.62 266 THR A C 1
ATOM 2092 O O . THR A 1 266 ? -9.667 1.322 -15.983 1.00 96.62 266 THR A O 1
ATOM 2095 N N . GLU A 1 267 ? -8.920 2.433 -14.175 1.00 97.31 267 GLU A N 1
ATOM 2096 C CA . GLU A 1 267 ? -8.644 1.256 -13.336 1.00 97.31 267 GLU A CA 1
ATOM 2097 C C . GLU A 1 267 ? -9.436 1.257 -12.017 1.00 97.31 267 GLU A C 1
ATOM 2099 O O . GLU A 1 267 ? -9.398 0.283 -11.272 1.00 97.31 267 GLU A O 1
ATOM 2104 N N . GLY A 1 268 ? -10.178 2.327 -11.706 1.00 96.88 268 GLY A N 1
ATOM 2105 C CA . GLY A 1 268 ? -10.916 2.430 -10.445 1.00 96.88 268 GLY A CA 1
ATOM 2106 C C . GLY A 1 268 ? -10.023 2.666 -9.223 1.00 96.88 268 GLY A C 1
ATOM 2107 O O . GLY A 1 268 ? -10.457 2.407 -8.101 1.00 96.88 268 GLY A O 1
ATOM 2108 N N . ILE A 1 269 ? -8.789 3.146 -9.423 1.00 98.00 269 ILE A N 1
ATOM 2109 C CA . ILE A 1 269 ? -7.834 3.447 -8.345 1.00 98.00 269 ILE A CA 1
ATOM 2110 C C . ILE A 1 269 ? -7.926 4.933 -7.994 1.00 98.00 269 ILE A C 1
ATOM 2112 O O . ILE A 1 269 ? -7.741 5.793 -8.851 1.00 98.00 269 ILE A O 1
ATOM 2116 N N . ALA A 1 270 ? -8.217 5.253 -6.736 1.00 96.88 270 ALA A N 1
ATOM 2117 C CA . ALA A 1 270 ? -8.526 6.616 -6.318 1.00 96.88 270 ALA A CA 1
ATOM 2118 C C . ALA A 1 270 ? -7.360 7.586 -6.568 1.00 96.88 270 ALA A C 1
ATOM 2120 O O . ALA A 1 270 ? -6.242 7.357 -6.109 1.00 96.88 270 ALA A O 1
ATOM 2121 N N . TYR A 1 271 ? -7.618 8.716 -7.231 1.00 95.38 271 TYR A N 1
ATOM 2122 C CA . TYR A 1 271 ? -6.588 9.739 -7.403 1.00 95.38 271 TYR A CA 1
ATOM 2123 C C . TYR A 1 271 ? -6.288 10.408 -6.059 1.00 95.38 271 TYR A C 1
ATOM 2125 O O . TYR A 1 271 ? -7.157 11.077 -5.494 1.00 95.38 271 TYR A O 1
ATOM 2133 N N . GLN A 1 272 ? -5.064 10.259 -5.548 1.00 90.56 272 GLN A N 1
ATOM 2134 C CA . GLN A 1 272 ? -4.728 10.614 -4.164 1.00 90.56 272 GLN A CA 1
ATOM 2135 C C . GLN A 1 272 ? -5.086 12.063 -3.809 1.00 90.56 272 GLN A C 1
ATOM 2137 O O . GLN A 1 272 ? -5.618 12.330 -2.737 1.00 90.56 272 GLN A O 1
ATOM 2142 N N . TRP A 1 273 ? -4.884 13.012 -4.728 1.00 86.81 273 TRP A N 1
ATOM 2143 C CA . TRP A 1 273 ? -5.096 14.437 -4.458 1.00 86.81 273 TRP A CA 1
ATOM 2144 C C . TRP A 1 273 ? -6.577 14.842 -4.393 1.00 86.81 273 TRP A C 1
ATOM 2146 O O . TRP A 1 273 ? -6.888 15.955 -3.968 1.00 86.81 273 TRP A O 1
ATOM 2156 N N . ASN A 1 274 ? -7.501 13.942 -4.751 1.00 87.06 274 ASN A N 1
ATOM 2157 C CA . ASN A 1 274 ? -8.921 14.108 -4.439 1.00 87.06 274 ASN A CA 1
ATOM 2158 C C . ASN A 1 274 ? -9.230 13.809 -2.961 1.00 87.06 274 ASN A C 1
ATOM 2160 O O . ASN A 1 274 ? -10.232 14.310 -2.459 1.00 87.06 274 ASN A O 1
ATOM 2164 N N . TYR A 1 275 ? -8.404 13.024 -2.265 1.00 85.00 275 TYR A N 1
ATOM 2165 C CA . TYR A 1 275 ? -8.735 12.447 -0.953 1.00 85.00 275 TYR A CA 1
ATOM 2166 C C . TYR A 1 275 ? -7.687 12.708 0.136 1.00 85.00 275 TYR A C 1
ATOM 2168 O O . TYR A 1 275 ? -7.942 12.433 1.308 1.00 85.00 275 TYR A O 1
ATOM 2176 N N . MET A 1 276 ? -6.509 13.218 -0.230 1.00 81.19 276 MET A N 1
ATOM 2177 C CA . MET A 1 276 ? -5.374 13.380 0.673 1.00 81.19 276 MET A CA 1
ATOM 2178 C C . MET A 1 276 ? -4.786 14.792 0.614 1.00 81.19 276 MET A C 1
ATOM 2180 O O . MET A 1 276 ? -4.755 15.434 -0.440 1.00 81.19 276 MET A O 1
ATOM 2184 N N . VAL A 1 277 ? -4.282 15.260 1.756 1.00 73.38 277 VAL A N 1
ATOM 2185 C CA . VAL A 1 277 ? -3.475 16.483 1.870 1.00 73.38 277 VAL A CA 1
ATOM 2186 C C . VAL A 1 277 ? -2.173 16.139 2.564 1.00 73.38 277 VAL A C 1
ATOM 2188 O O . VAL A 1 277 ? -2.186 15.580 3.656 1.00 73.38 277 VAL A O 1
ATOM 2191 N N . GLU A 1 278 ? -1.062 16.529 1.955 1.00 65.19 278 GLU A N 1
ATOM 2192 C CA . GLU A 1 278 ? 0.269 16.389 2.536 1.00 65.19 278 GLU A CA 1
ATOM 2193 C C . GLU A 1 278 ? 0.751 17.745 3.068 1.00 65.19 278 GLU A C 1
ATOM 2195 O O . GLU A 1 278 ? 0.582 18.777 2.403 1.00 65.19 278 GLU A O 1
ATOM 2200 N N . ASN A 1 279 ? 1.325 17.772 4.273 1.00 59.88 279 ASN A N 1
ATOM 2201 C CA . ASN A 1 279 ? 1.976 18.977 4.783 1.00 59.88 279 ASN A CA 1
ATOM 2202 C C . ASN A 1 279 ? 3.348 19.200 4.118 1.00 59.88 279 ASN A C 1
ATOM 2204 O O . ASN A 1 279 ? 4.006 18.281 3.641 1.00 59.88 279 ASN A O 1
ATOM 2208 N N . GLN A 1 280 ? 3.797 20.457 4.059 1.00 45.38 280 GLN A N 1
ATOM 2209 C CA . GLN A 1 280 ? 5.117 20.759 3.501 1.00 45.38 280 GLN A CA 1
ATOM 2210 C C . GLN A 1 280 ? 6.224 20.248 4.424 1.00 45.38 280 GLN A C 1
ATOM 2212 O O . GLN A 1 280 ? 6.273 20.617 5.598 1.00 45.38 280 GLN A O 1
ATOM 2217 N N . TRP A 1 281 ? 7.171 19.499 3.856 1.00 42.16 281 TRP A N 1
ATOM 2218 C CA . TRP A 1 281 ? 8.418 19.131 4.522 1.00 42.16 281 TRP A CA 1
ATOM 2219 C C . TRP A 1 281 ? 9.182 20.382 4.984 1.00 42.16 281 TRP A C 1
ATOM 2221 O O . TRP A 1 281 ? 9.660 21.176 4.167 1.00 42.16 281 TRP A O 1
ATOM 2231 N N . ARG A 1 282 ? 9.339 20.561 6.302 1.00 35.56 282 ARG A N 1
ATOM 2232 C CA . ARG A 1 282 ? 10.257 21.552 6.879 1.00 35.56 282 ARG A CA 1
ATOM 2233 C C . ARG A 1 282 ? 11.518 20.837 7.349 1.00 35.56 282 ARG A C 1
ATOM 2235 O O . ARG A 1 282 ? 11.526 20.168 8.373 1.00 35.56 282 ARG A O 1
ATOM 2242 N N . SER A 1 283 ? 12.599 21.003 6.588 1.00 38.88 283 SER A N 1
ATOM 2243 C CA . SER A 1 283 ? 13.932 20.492 6.917 1.00 38.88 283 SER A CA 1
ATOM 2244 C C . SER A 1 283 ? 14.434 21.062 8.249 1.00 38.88 283 SER A C 1
ATOM 2246 O O . SER A 1 283 ? 15.045 22.132 8.270 1.00 38.88 283 SER A O 1
ATOM 2248 N N . ALA A 1 284 ? 14.242 20.332 9.346 1.00 33.00 284 ALA A N 1
ATOM 2249 C CA . ALA A 1 284 ? 15.074 20.451 10.534 1.00 33.00 284 ALA A CA 1
ATOM 2250 C C . ALA A 1 284 ? 15.020 19.173 11.391 1.00 33.00 284 ALA A C 1
ATOM 2252 O O . ALA A 1 284 ? 14.157 19.021 12.247 1.00 33.00 284 ALA A O 1
ATOM 2253 N N . THR A 1 285 ? 16.080 18.370 11.258 1.00 31.47 285 THR A N 1
ATOM 2254 C CA . THR A 1 285 ? 16.648 17.486 12.298 1.00 31.47 285 THR A CA 1
ATOM 2255 C C . THR A 1 285 ? 16.162 16.027 12.355 1.00 31.47 285 THR A C 1
ATOM 2257 O O . THR A 1 285 ? 15.082 15.731 12.840 1.00 31.47 285 THR A O 1
ATOM 2260 N N . ARG A 1 286 ? 17.108 15.140 11.988 1.00 33.94 286 ARG A N 1
ATOM 2261 C CA . ARG A 1 286 ? 17.208 13.673 12.167 1.00 33.94 286 ARG A CA 1
ATOM 2262 C C . ARG A 1 286 ? 16.187 12.795 11.426 1.00 33.94 286 ARG A C 1
ATOM 2264 O O . ARG A 1 286 ? 14.982 12.938 11.549 1.00 33.94 286 ARG A O 1
ATOM 2271 N N . ILE A 1 287 ? 16.762 11.876 10.647 1.00 36.31 287 ILE A N 1
ATOM 2272 C CA . ILE A 1 287 ? 16.124 10.930 9.733 1.00 36.31 287 ILE A CA 1
ATOM 2273 C C . ILE A 1 287 ? 15.234 9.977 10.532 1.00 36.31 287 ILE A C 1
ATOM 2275 O O . ILE A 1 287 ? 15.737 9.084 11.203 1.00 36.31 287 ILE A O 1
ATOM 2279 N N . TYR A 1 288 ? 13.924 10.155 10.423 1.00 35.03 288 TYR A N 1
ATOM 2280 C CA . TYR A 1 288 ? 12.953 9.089 10.634 1.00 35.03 288 TYR A CA 1
ATOM 2281 C C . TYR A 1 288 ? 12.049 9.089 9.395 1.00 35.03 288 TYR A C 1
ATOM 2283 O O . TYR A 1 288 ? 11.394 10.088 9.115 1.00 35.03 288 TYR A O 1
ATOM 2291 N N . HIS A 1 289 ? 12.060 8.002 8.614 1.00 50.31 289 HIS A N 1
ATOM 2292 C CA . HIS A 1 289 ? 11.266 7.821 7.379 1.00 50.31 289 HIS A CA 1
ATOM 2293 C C . HIS A 1 289 ? 9.806 7.434 7.667 1.00 50.31 289 HIS A C 1
ATOM 2295 O O . HIS A 1 289 ? 9.172 6.684 6.922 1.00 50.31 289 HIS A O 1
ATOM 2301 N N . ILE A 1 290 ? 9.299 7.913 8.798 1.00 46.59 290 ILE A N 1
ATOM 2302 C CA . ILE A 1 290 ? 7.968 7.625 9.293 1.00 46.59 290 ILE A CA 1
ATOM 2303 C C . ILE A 1 290 ? 7.074 8.800 8.929 1.00 46.59 290 ILE A C 1
ATOM 2305 O O . ILE A 1 290 ? 7.336 9.942 9.304 1.00 46.59 290 ILE A O 1
ATOM 2309 N N . ILE A 1 291 ? 6.006 8.484 8.208 1.00 53.34 291 ILE A N 1
ATOM 2310 C CA . ILE A 1 291 ? 4.965 9.423 7.836 1.00 53.34 291 ILE A CA 1
ATOM 2311 C C . ILE A 1 291 ? 3.745 9.106 8.695 1.00 53.34 291 ILE A C 1
ATOM 2313 O O . ILE A 1 291 ? 3.323 7.963 8.852 1.00 53.34 291 ILE A O 1
ATOM 2317 N N . MET A 1 292 ? 3.187 10.126 9.314 1.00 45.84 292 MET A N 1
ATOM 2318 C CA . MET A 1 292 ? 2.027 10.013 10.179 1.00 45.84 292 MET A CA 1
ATOM 2319 C C . MET A 1 292 ? 0.808 10.423 9.387 1.00 45.84 292 MET A C 1
ATOM 2321 O O . MET A 1 292 ? 0.699 11.579 8.989 1.00 45.84 292 MET A O 1
ATOM 2325 N N . VAL A 1 293 ? -0.135 9.515 9.168 1.00 49.12 293 VAL A N 1
ATOM 2326 C CA . VAL A 1 293 ? -1.409 9.922 8.581 1.00 49.12 293 VAL A CA 1
ATOM 2327 C C . VAL A 1 293 ? -2.232 10.584 9.686 1.00 49.12 293 VAL A C 1
ATOM 2329 O O . VAL A 1 293 ? -2.814 9.912 10.531 1.00 49.12 293 VAL A O 1
ATOM 2332 N N . GLN A 1 294 ? -2.209 11.917 9.733 1.00 38.09 294 GLN A N 1
ATOM 2333 C CA . GLN A 1 294 ? -2.995 12.742 10.646 1.00 38.09 294 GLN A CA 1
ATOM 2334 C C . GLN A 1 294 ? -3.574 13.944 9.905 1.00 38.09 294 GLN A C 1
ATOM 2336 O O . GLN A 1 294 ? -2.867 14.639 9.178 1.00 38.09 294 GLN A O 1
ATOM 2341 N N . MET A 1 295 ? -4.859 14.225 10.130 1.00 43.50 295 MET A N 1
ATOM 2342 C CA . MET A 1 295 ? -5.530 15.422 9.614 1.00 43.50 295 MET A CA 1
ATOM 2343 C C . MET A 1 295 ? -4.790 16.709 10.032 1.00 43.50 295 MET A C 1
ATOM 2345 O O . MET A 1 295 ? -4.633 16.943 11.235 1.00 43.50 295 MET A O 1
ATOM 2349 N N . PRO A 1 296 ? -4.394 17.591 9.092 1.00 34.72 296 PRO A N 1
ATOM 2350 C CA . PRO A 1 296 ? -3.945 18.924 9.443 1.00 34.72 296 PRO A CA 1
ATOM 2351 C C . PRO A 1 296 ? -5.147 19.784 9.848 1.00 34.72 296 PRO A C 1
ATOM 2353 O O . PRO A 1 296 ? -6.228 19.689 9.261 1.00 34.72 296 PRO A O 1
ATOM 2356 N N . GLN A 1 297 ? -4.942 20.718 10.782 1.00 33.28 297 GLN A N 1
ATOM 2357 C CA . GLN A 1 297 ? -5.720 21.955 10.730 1.00 33.28 297 GLN A CA 1
ATOM 2358 C C . GLN A 1 297 ? -5.397 22.624 9.391 1.00 33.28 297 GLN A C 1
ATOM 2360 O O . GLN A 1 297 ? -4.231 22.888 9.100 1.00 33.28 297 GLN A O 1
ATOM 2365 N N . LEU A 1 298 ? -6.430 22.817 8.567 1.00 33.12 298 LEU A N 1
ATOM 2366 C CA . LEU A 1 298 ? -6.377 23.384 7.217 1.00 33.12 298 LEU A CA 1
ATOM 2367 C C . LEU A 1 298 ? -5.273 24.446 7.074 1.00 33.12 298 LEU A C 1
ATOM 2369 O O . LEU A 1 298 ? -5.370 25.531 7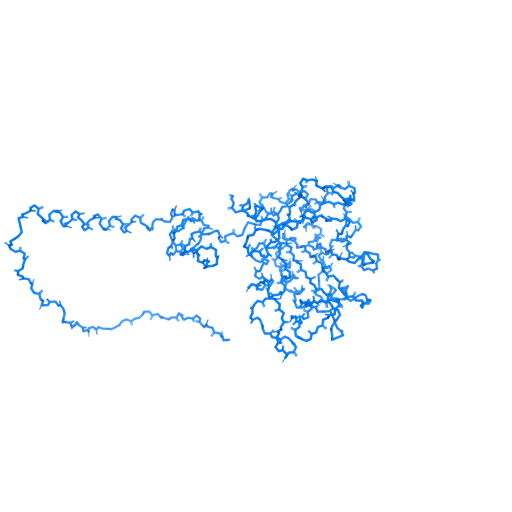.646 1.00 33.12 298 LEU A O 1
ATOM 2373 N N . SER A 1 299 ? -4.249 24.152 6.268 1.00 30.62 299 SER A N 1
ATOM 2374 C CA . SER A 1 299 ? -3.342 25.172 5.743 1.00 30.62 299 SER A CA 1
ATOM 2375 C C . SER A 1 299 ? -3.544 25.309 4.233 1.00 30.62 299 SER A C 1
ATOM 2377 O O . SER A 1 299 ? -3.891 24.365 3.527 1.00 30.62 299 SER A O 1
ATOM 2379 N N . VAL A 1 300 ? -3.461 26.558 3.786 1.00 36.16 300 VAL A N 1
ATOM 2380 C CA . VAL A 1 300 ? -4.075 27.118 2.576 1.00 36.16 300 VAL A CA 1
ATOM 2381 C C . VAL A 1 300 ? -3.458 26.566 1.283 1.00 36.16 300 VAL A C 1
ATOM 2383 O O . VAL A 1 300 ? -2.247 26.654 1.104 1.00 36.16 300 VAL A O 1
ATOM 2386 N N . GLY A 1 301 ? -4.291 26.109 0.333 1.00 38.09 301 GLY A N 1
ATOM 2387 C CA . GLY A 1 301 ? -3.883 26.050 -1.082 1.00 38.09 301 GLY A CA 1
ATOM 2388 C C . GLY A 1 301 ? -4.627 25.098 -2.026 1.00 38.09 301 GLY A C 1
ATOM 2389 O O . GLY A 1 301 ? -4.642 25.364 -3.225 1.00 38.09 301 GLY A O 1
ATOM 2390 N N . ARG A 1 302 ? -5.258 24.018 -1.545 1.00 47.31 302 ARG A N 1
ATOM 2391 C CA . ARG A 1 302 ? -6.061 23.090 -2.371 1.00 47.31 302 ARG A CA 1
ATOM 2392 C C . ARG A 1 302 ? -7.267 22.576 -1.575 1.00 47.31 302 ARG A C 1
ATOM 2394 O O . ARG A 1 302 ? -7.125 22.300 -0.390 1.00 47.31 302 ARG A O 1
ATOM 2401 N N . ASN A 1 303 ? -8.431 22.475 -2.226 1.00 44.69 303 ASN A N 1
ATOM 2402 C CA . ASN A 1 303 ? -9.681 21.960 -1.648 1.00 44.69 303 ASN A CA 1
ATOM 2403 C C . ASN A 1 303 ? -9.866 20.491 -2.071 1.00 44.69 303 ASN A C 1
ATOM 2405 O O . ASN A 1 303 ? -10.431 20.251 -3.141 1.00 44.69 303 ASN A O 1
ATOM 2409 N N . PRO A 1 304 ? -9.358 19.513 -1.305 1.00 53.16 304 PRO A N 1
ATOM 2410 C CA . PRO A 1 304 ? -9.596 18.101 -1.593 1.00 53.16 304 PRO A CA 1
ATOM 2411 C C . PRO A 1 304 ? -11.084 17.754 -1.418 1.00 53.16 304 PRO A C 1
ATOM 2413 O O . PRO A 1 304 ? -11.813 18.407 -0.666 1.00 53.16 304 PRO A O 1
ATOM 2416 N N . LYS A 1 305 ? -11.540 16.709 -2.112 1.00 49.50 305 LYS A N 1
ATOM 2417 C CA . LYS A 1 305 ? -12.914 16.197 -2.021 1.00 49.50 305 LYS A CA 1
ATOM 2418 C C . LYS A 1 305 ? -13.138 15.393 -0.738 1.00 49.50 305 LYS A C 1
ATOM 2420 O O . LYS A 1 305 ? -14.257 15.352 -0.276 1.00 49.50 305 LYS A O 1
ATOM 2425 N N . ALA A 1 306 ? -12.130 14.804 -0.112 1.00 53.53 306 ALA A N 1
ATOM 2426 C CA . ALA A 1 306 ? -12.179 14.335 1.279 1.00 53.53 306 ALA A CA 1
ATOM 2427 C C . ALA A 1 306 ? -10.776 14.460 1.882 1.00 53.53 306 ALA A C 1
ATOM 2429 O O . ALA A 1 306 ? -9.822 14.613 1.126 1.00 53.53 306 ALA A O 1
ATOM 2430 N N . VAL A 1 307 ? -10.624 14.452 3.210 1.00 56.12 307 VAL A N 1
ATOM 2431 C CA . VAL A 1 307 ? -9.311 14.711 3.833 1.00 56.12 307 VAL A CA 1
ATOM 2432 C C . VAL A 1 307 ? -8.842 13.515 4.651 1.00 56.12 307 VAL A C 1
ATOM 2434 O O . VAL A 1 307 ? -9.337 13.268 5.748 1.00 56.12 307 VAL A O 1
ATOM 2437 N N . ILE A 1 308 ? -7.849 12.807 4.123 1.00 57.09 308 ILE A N 1
ATOM 2438 C CA . ILE A 1 308 ? -6.857 12.053 4.889 1.00 57.09 308 ILE A CA 1
ATOM 2439 C C . ILE A 1 308 ? -5.595 12.919 4.918 1.00 57.09 308 ILE A C 1
ATOM 2441 O O . ILE A 1 308 ? -5.089 13.344 3.881 1.00 57.09 308 ILE A O 1
ATOM 2445 N N . GLY A 1 309 ? -5.116 13.252 6.109 1.00 52.62 309 GLY A N 1
ATOM 2446 C CA . GLY A 1 309 ? -3.910 14.056 6.247 1.00 52.62 309 GLY A CA 1
ATOM 2447 C C . GLY A 1 309 ? -2.662 13.194 6.286 1.00 52.62 309 GLY A C 1
ATOM 2448 O O . GLY A 1 309 ? -2.673 12.177 6.958 1.00 52.62 309 GLY A O 1
ATOM 2449 N N . VAL A 1 310 ? -1.600 13.597 5.601 1.00 54.62 310 VAL A N 1
ATOM 2450 C CA . VAL A 1 310 ? -0.293 12.933 5.604 1.00 54.62 310 VAL A CA 1
ATOM 2451 C C . VAL A 1 310 ? 0.718 13.936 6.165 1.00 54.62 310 VAL A C 1
ATOM 2453 O O . VAL A 1 310 ? 0.894 15.024 5.615 1.00 54.62 310 VAL A O 1
ATOM 2456 N N . SER A 1 311 ? 1.309 13.615 7.315 1.00 48.00 311 SER A N 1
ATOM 2457 C CA . SER A 1 311 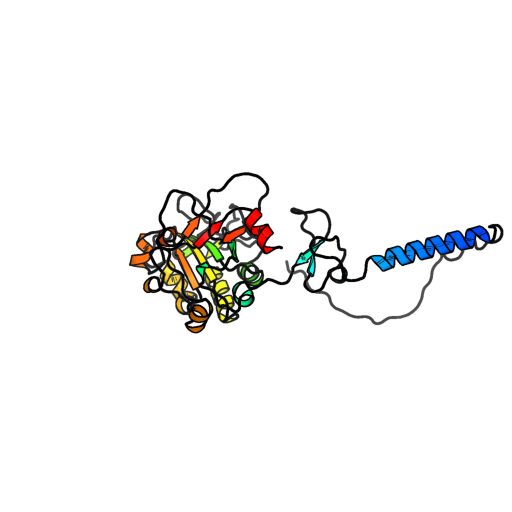? 2.236 14.464 8.057 1.00 48.00 311 SER A CA 1
ATOM 2458 C C . SER A 1 311 ? 3.622 13.849 8.108 1.00 48.00 311 SER A C 1
ATOM 2460 O O . SER A 1 311 ? 3.804 12.737 8.595 1.00 48.00 311 SER A O 1
ATOM 2462 N N . ASN A 1 312 ? 4.613 14.629 7.701 1.00 51.72 312 ASN A N 1
ATOM 2463 C CA . ASN A 1 312 ? 6.019 14.252 7.786 1.00 51.72 312 ASN A CA 1
ATOM 2464 C C . ASN A 1 312 ? 6.707 14.783 9.070 1.00 51.72 312 ASN A C 1
ATOM 2466 O O . ASN A 1 312 ? 7.933 14.842 9.141 1.00 51.72 312 ASN A O 1
ATOM 2470 N N . GLU A 1 313 ? 5.945 15.245 10.076 1.00 43.12 313 GLU A N 1
ATOM 2471 C CA . GLU A 1 313 ? 6.495 15.889 11.281 1.00 43.12 313 GLU A CA 1
ATOM 2472 C C . GLU A 1 313 ? 6.708 14.917 12.459 1.00 43.12 313 GLU A C 1
ATOM 2474 O O . GLU A 1 313 ? 5.778 14.267 12.938 1.00 43.12 313 GLU A O 1
ATOM 2479 N N . LEU A 1 314 ? 7.926 14.926 13.020 1.00 38.66 314 LEU A N 1
ATOM 2480 C CA . LEU A 1 314 ? 8.344 14.140 14.195 1.00 38.66 314 LEU A CA 1
ATOM 2481 C C . LEU A 1 314 ? 7.460 14.370 15.441 1.00 38.66 314 LEU A C 1
ATOM 2483 O O . LEU A 1 314 ? 7.309 13.480 16.273 1.00 38.66 314 LEU A O 1
ATOM 2487 N N . GLN A 1 315 ? 6.849 15.552 15.581 1.00 32.53 315 GLN A N 1
ATOM 2488 C CA . GLN A 1 315 ? 5.949 15.858 16.702 1.00 32.53 315 GLN A CA 1
ATOM 2489 C C . GLN A 1 315 ? 4.669 15.011 16.687 1.00 32.53 315 GLN A C 1
ATOM 2491 O O . GLN A 1 315 ? 4.181 14.651 17.756 1.00 32.53 315 GLN A O 1
ATOM 2496 N N . ALA A 1 316 ? 4.167 14.628 15.508 1.00 38.28 316 ALA A N 1
ATOM 2497 C CA . ALA A 1 316 ? 3.029 13.715 15.402 1.00 38.28 316 ALA A CA 1
ATOM 2498 C C . ALA A 1 316 ? 3.407 12.292 15.855 1.00 38.28 316 ALA A C 1
ATOM 2500 O O . ALA A 1 316 ? 2.604 11.619 16.494 1.00 38.28 316 ALA A O 1
ATOM 2501 N N . MET A 1 317 ? 4.652 11.860 15.606 1.00 36.22 317 MET A N 1
ATOM 2502 C CA . MET A 1 317 ? 5.158 10.568 16.089 1.00 36.22 317 MET A CA 1
ATOM 2503 C C . MET A 1 317 ? 5.236 10.514 17.619 1.00 36.22 317 MET A C 1
ATOM 2505 O O . MET A 1 317 ? 4.874 9.501 18.208 1.00 36.22 317 MET A O 1
ATOM 2509 N N . MET A 1 318 ? 5.677 11.596 18.275 1.00 31.31 318 MET A N 1
ATOM 2510 C CA . MET A 1 318 ? 5.753 11.639 19.743 1.00 31.31 318 MET A CA 1
ATOM 2511 C C . MET A 1 318 ? 4.368 11.591 20.399 1.00 31.31 318 MET A C 1
ATOM 2513 O O . MET A 1 318 ? 4.208 10.905 21.399 1.00 31.31 318 MET A O 1
ATOM 2517 N N . ALA A 1 319 ? 3.356 12.222 19.796 1.00 32.41 319 ALA A N 1
ATOM 2518 C CA . ALA A 1 319 ? 1.986 12.210 20.315 1.00 32.41 319 ALA A CA 1
ATOM 2519 C C . ALA A 1 319 ? 1.293 10.831 20.251 1.00 32.41 319 ALA A C 1
ATOM 2521 O O . ALA A 1 319 ? 0.289 10.639 20.924 1.00 32.41 319 ALA A O 1
ATOM 2522 N N . MET A 1 320 ? 1.797 9.878 19.453 1.00 33.69 320 MET A N 1
ATOM 2523 C CA . MET A 1 320 ? 1.329 8.479 19.481 1.00 33.69 320 MET A CA 1
ATOM 2524 C C . MET A 1 320 ? 2.129 7.585 20.438 1.00 33.69 320 MET A C 1
ATOM 2526 O O . MET A 1 320 ? 1.715 6.456 20.702 1.00 33.69 320 MET A O 1
ATOM 2530 N N . MET A 1 321 ? 3.289 8.049 20.911 1.00 32.69 321 MET A N 1
ATOM 2531 C CA . MET A 1 321 ? 4.111 7.324 21.885 1.00 32.69 321 MET A CA 1
ATOM 2532 C C . MET A 1 321 ? 3.761 7.679 23.341 1.00 32.69 321 MET A C 1
ATOM 2534 O O . MET A 1 321 ? 4.110 6.907 24.238 1.00 32.69 321 MET A O 1
ATOM 2538 N N . GLU A 1 322 ? 3.080 8.806 23.566 1.00 28.55 322 GLU A N 1
ATOM 2539 C CA . GLU A 1 322 ? 2.522 9.246 24.858 1.00 28.55 322 GLU A CA 1
ATOM 2540 C C . GLU A 1 322 ? 1.106 8.696 25.087 1.00 28.55 322 GLU A C 1
ATOM 2542 O O . GLU A 1 322 ? 0.877 8.130 26.184 1.00 28.55 322 GLU A O 1
#

Radius of gyration: 27.57 Å; Cα contacts (8 Å, |Δi|>4): 549; chains: 1; bounding box: 65×61×86 Å